Protein AF-A0A662RW04-F1 (afdb_monomer_lite)

Radius of gyration: 29.79 Å; chains: 1; bounding box: 69×33×76 Å

Secondary structure (DSSP, 8-state):
-BSSEEEEEEEPPTTEEEEEEEEEE-SSSTT-EEEEETTT--TT-EEEEEETTEEEEEEPPTT----GGGSEEEEEETT-EEE--PEE-TT-SEEEEEEEEETT-EE-EEEEEEEEEE------BS-EE-----TT-BTTTTB---HHHHHHHHHHHHHHBSEEEES--SGGGGGHHHHHHHHT-EEEEPPP--SSGGG--

Foldseek 3Di:
DDDWKDKDKDFDPPQFFKKKKKFWWAADDDPIAFKAAAPQDDQQFFKWKDKAHDTDTDTQDPPQDPDPVGNMRGDTDHGDMDMGDIDTQPPHRMIMIMMTGPRRIDHHTDDMDMDTDGPPLPPAAQEDEDDQADPPADVVVPRDDDLVSLLVVLVVSLSRHQEYEYADCPDSNVCNCVSCVVSNHHYHYHWDDDPDPVPTD

Structure (mmCIF, N/CA/C/O backbone):
data_AF-A0A662RW04-F1
#
_entry.id   AF-A0A662RW04-F1
#
loop_
_atom_site.group_PDB
_atom_site.id
_atom_site.type_symbol
_atom_site.label_atom_id
_atom_site.label_alt_id
_atom_site.label_comp_id
_atom_site.label_asym_id
_atom_site.label_entity_id
_atom_site.label_seq_id
_atom_site.pdbx_PDB_ins_code
_atom_site.Cartn_x
_atom_site.Cartn_y
_atom_site.Cartn_z
_atom_site.occupancy
_atom_site.B_iso_or_equiv
_atom_site.auth_seq_id
_atom_site.auth_comp_id
_atom_site.auth_asym_id
_atom_site.auth_atom_id
_atom_site.pdbx_PDB_model_num
ATOM 1 N N . MET A 1 1 ? -24.029 -3.883 19.234 1.00 56.06 1 MET A N 1
ATOM 2 C CA . MET A 1 1 ? -22.961 -3.553 20.202 1.00 56.06 1 MET A CA 1
ATOM 3 C C . MET A 1 1 ? -21.989 -4.713 20.384 1.00 56.06 1 MET A C 1
ATOM 5 O O . MET A 1 1 ? -22.391 -5.778 20.843 1.00 56.06 1 MET A O 1
ATOM 9 N N . ILE A 1 2 ? -20.721 -4.533 20.017 1.00 57.75 2 ILE A N 1
ATOM 10 C CA . ILE A 1 2 ? -19.660 -5.507 20.286 1.00 57.75 2 ILE A CA 1
ATOM 11 C C . ILE A 1 2 ? -18.911 -5.077 21.554 1.00 57.75 2 ILE A C 1
ATOM 13 O O . ILE A 1 2 ? -18.472 -3.933 21.681 1.00 57.75 2 ILE A O 1
ATOM 17 N N . TYR A 1 3 ? -18.747 -6.025 22.473 1.00 67.62 3 TYR A N 1
ATOM 18 C CA . TYR A 1 3 ? -17.817 -5.960 23.596 1.00 67.62 3 TYR A CA 1
ATOM 19 C C . TYR A 1 3 ? -16.738 -7.011 23.319 1.00 67.62 3 TYR A C 1
ATOM 21 O O . TYR A 1 3 ? -17.042 -8.199 23.247 1.00 67.62 3 TYR A O 1
ATOM 29 N N . GLY A 1 4 ? -15.496 -6.590 23.072 1.00 81.94 4 GLY A N 1
ATOM 30 C CA . GLY A 1 4 ? -14.400 -7.506 22.735 1.00 81.94 4 GLY A CA 1
ATOM 31 C C . GLY A 1 4 ? -13.834 -7.308 21.332 1.00 81.94 4 GLY A C 1
ATOM 32 O O . GLY A 1 4 ? -13.281 -6.253 21.035 1.00 81.94 4 GLY A O 1
ATOM 33 N N . TRP A 1 5 ? -13.880 -8.338 20.489 1.00 89.88 5 TRP A N 1
ATOM 34 C CA . TRP A 1 5 ? -13.214 -8.318 19.187 1.00 89.88 5 TRP A CA 1
ATOM 35 C C . TRP A 1 5 ? -13.956 -9.138 18.136 1.00 89.88 5 TRP A C 1
ATOM 37 O O . TRP A 1 5 ? -14.660 -10.094 18.449 1.00 89.88 5 TRP A O 1
ATOM 47 N N . MET A 1 6 ? -13.740 -8.779 16.876 1.00 91.50 6 MET A N 1
ATOM 48 C CA . MET A 1 6 ? -14.040 -9.618 15.723 1.00 91.50 6 MET A CA 1
ATOM 49 C C . MET A 1 6 ? -12.761 -9.873 14.935 1.00 91.50 6 MET A C 1
ATOM 51 O O . MET A 1 6 ? -11.877 -9.018 14.881 1.00 91.50 6 MET A O 1
ATOM 55 N N . LYS A 1 7 ? -12.675 -11.042 14.306 1.00 95.25 7 LYS A N 1
ATOM 56 C CA . LYS A 1 7 ? -11.572 -11.427 13.428 1.00 95.25 7 LYS A CA 1
ATOM 57 C C . LYS A 1 7 ? -12.132 -12.133 12.214 1.00 95.25 7 LYS A C 1
ATOM 59 O O . LYS A 1 7 ? -13.008 -12.984 12.349 1.00 95.25 7 LYS A O 1
ATOM 64 N N . THR A 1 8 ? -11.618 -11.797 11.044 1.00 96.31 8 THR A N 1
ATOM 65 C CA . THR A 1 8 ? -12.009 -12.437 9.794 1.00 96.31 8 THR A CA 1
ATOM 66 C C . THR A 1 8 ? -10.845 -12.463 8.813 1.00 96.31 8 THR A C 1
ATOM 68 O O . THR A 1 8 ? -9.947 -11.625 8.883 1.00 96.31 8 THR A O 1
ATOM 71 N N . ASN A 1 9 ? -10.869 -13.424 7.893 1.00 97.75 9 ASN A N 1
ATOM 72 C CA . ASN A 1 9 ? -9.944 -13.461 6.768 1.00 97.75 9 ASN A CA 1
ATOM 73 C C . ASN A 1 9 ? -10.552 -12.689 5.598 1.00 97.75 9 ASN A C 1
ATOM 75 O O . ASN A 1 9 ? -11.696 -12.921 5.210 1.00 97.75 9 ASN A O 1
ATOM 79 N N . VAL A 1 10 ? -9.768 -11.783 5.031 1.00 97.50 10 VAL A N 1
ATOM 80 C CA . VAL A 1 10 ? -10.147 -10.932 3.908 1.00 97.50 10 VAL A CA 1
ATOM 81 C C . VAL A 1 10 ? -9.296 -11.321 2.711 1.00 97.50 10 VAL A C 1
ATOM 83 O O . VAL A 1 10 ? -8.070 -11.259 2.775 1.00 97.50 10 VAL A O 1
ATOM 86 N N . LYS A 1 11 ? -9.950 -11.689 1.608 1.00 97.56 11 LYS A N 1
ATOM 87 C CA . LYS A 1 11 ? -9.276 -11.931 0.333 1.00 97.56 11 LYS A CA 1
ATOM 88 C C . LYS A 1 11 ? -8.887 -10.606 -0.314 1.00 97.56 11 LYS A C 1
ATOM 90 O O . LYS A 1 11 ? -9.713 -9.698 -0.399 1.00 97.56 11 LYS A O 1
ATOM 95 N N . ILE A 1 12 ? -7.651 -10.514 -0.788 1.00 96.62 12 ILE A N 1
ATOM 96 C CA . ILE A 1 12 ? -7.134 -9.328 -1.467 1.00 96.62 12 ILE A CA 1
ATOM 97 C C . ILE A 1 12 ? -7.465 -9.425 -2.966 1.00 96.62 12 ILE A C 1
ATOM 99 O O . ILE A 1 12 ? -7.184 -10.451 -3.594 1.00 96.62 12 ILE A O 1
ATOM 103 N N . PRO A 1 13 ? -8.093 -8.398 -3.568 1.00 94.31 13 PRO A N 1
ATOM 104 C CA . PRO A 1 13 ? -8.286 -8.341 -5.012 1.00 94.31 13 PRO A CA 1
ATOM 105 C C . PRO A 1 13 ? -6.949 -8.320 -5.760 1.00 94.31 13 PRO A C 1
ATOM 107 O O . PRO A 1 13 ? -5.981 -7.710 -5.307 1.00 94.31 13 PRO A O 1
ATOM 110 N N . GLN A 1 14 ? -6.905 -8.943 -6.938 1.00 88.25 14 GLN A N 1
ATOM 111 C CA . GLN A 1 14 ? -5.696 -8.983 -7.760 1.00 88.25 14 GLN A CA 1
ATOM 112 C C . GLN A 1 14 ? -5.180 -7.565 -8.061 1.00 88.25 14 GLN A C 1
ATOM 114 O O . GLN A 1 14 ? -5.932 -6.707 -8.517 1.00 88.25 14 GLN A O 1
ATOM 119 N N . GLY A 1 15 ? -3.886 -7.336 -7.818 1.00 87.19 15 GLY A N 1
ATOM 120 C CA . GLY A 1 15 ? -3.216 -6.056 -8.074 1.00 87.19 15 GLY A CA 1
ATOM 121 C C . GLY A 1 15 ? -3.401 -4.992 -6.986 1.00 87.19 15 GLY A C 1
ATOM 122 O O . GLY A 1 15 ? -2.827 -3.910 -7.107 1.00 87.19 15 GLY A O 1
ATOM 123 N N . ALA A 1 16 ? -4.172 -5.268 -5.928 1.00 93.44 16 ALA A N 1
ATOM 124 C CA . ALA A 1 16 ? -4.273 -4.360 -4.793 1.00 93.44 16 ALA A CA 1
ATOM 125 C C . ALA A 1 16 ? -2.969 -4.357 -3.980 1.00 93.44 16 ALA A C 1
ATOM 127 O O . ALA A 1 16 ? -2.449 -5.409 -3.612 1.00 93.44 16 ALA A O 1
ATOM 128 N N . ASP A 1 17 ? -2.454 -3.167 -3.681 1.00 94.44 17 ASP A N 1
ATOM 129 C CA . ASP A 1 17 ? -1.246 -2.969 -2.875 1.00 94.44 17 ASP A CA 1
ATOM 130 C C . ASP A 1 17 ? -1.545 -2.268 -1.546 1.00 94.44 17 ASP A C 1
ATOM 132 O O . ASP A 1 17 ? -0.756 -2.362 -0.602 1.00 94.44 17 ASP A O 1
ATOM 136 N N . LYS A 1 18 ? -2.696 -1.592 -1.438 1.00 96.12 18 LYS A N 1
ATOM 137 C CA . LYS A 1 18 ? -3.113 -0.901 -0.216 1.00 96.12 18 LYS A CA 1
ATOM 138 C C . LYS A 1 18 ? -4.565 -1.182 0.148 1.00 96.12 18 LYS A C 1
ATOM 140 O O . LYS A 1 18 ? -5.427 -1.346 -0.711 1.00 96.12 18 LYS A O 1
ATOM 145 N N . LEU A 1 19 ? -4.840 -1.166 1.448 1.00 97.69 19 LEU A N 1
ATOM 146 C CA . LEU A 1 19 ? -6.168 -1.347 2.032 1.00 97.69 19 LEU A CA 1
ATOM 147 C C . LEU A 1 19 ? -6.493 -0.189 2.981 1.00 97.69 19 LEU A C 1
ATOM 149 O O . LEU A 1 19 ? -5.683 0.163 3.837 1.00 97.69 19 LEU A O 1
ATOM 153 N N . LYS A 1 20 ? -7.697 0.371 2.869 1.00 98.19 20 LYS A N 1
ATOM 154 C CA . LYS A 1 20 ? -8.311 1.242 3.879 1.00 98.19 20 LYS A CA 1
ATOM 155 C C . LYS A 1 20 ? -9.517 0.539 4.486 1.00 98.19 20 LYS A C 1
ATOM 157 O O . LYS A 1 20 ? -10.338 -0.007 3.752 1.00 98.19 20 LYS A O 1
ATOM 162 N N . VAL A 1 21 ? -9.633 0.598 5.807 1.00 98.38 21 VAL A N 1
ATOM 163 C CA . VAL A 1 21 ? -10.789 0.080 6.541 1.00 98.38 21 VAL A CA 1
ATOM 164 C C . VAL A 1 21 ? -11.598 1.265 7.054 1.00 98.38 21 VAL A C 1
ATOM 166 O O . VAL A 1 21 ? -11.052 2.142 7.727 1.00 98.38 21 VAL A O 1
ATOM 169 N N . THR A 1 22 ? -12.890 1.293 6.746 1.00 97.94 22 THR A N 1
ATOM 170 C CA . THR A 1 22 ? -13.830 2.304 7.240 1.00 97.94 22 THR A CA 1
ATOM 171 C C . THR A 1 22 ? -14.906 1.626 8.069 1.00 97.94 22 THR A C 1
ATOM 173 O O . THR A 1 22 ? -15.567 0.703 7.602 1.00 97.94 22 THR A O 1
ATOM 176 N N . VAL A 1 23 ? -15.075 2.078 9.307 1.00 95.00 23 VAL A N 1
ATOM 177 C CA . VAL A 1 23 ? -16.100 1.586 10.232 1.00 95.00 23 VAL A CA 1
ATOM 178 C C . VAL A 1 23 ? -17.249 2.584 10.257 1.00 95.00 23 VAL A C 1
ATOM 180 O O . VAL A 1 23 ? -17.015 3.786 10.409 1.00 95.00 23 VAL A O 1
ATOM 183 N N . HIS A 1 24 ? -18.474 2.081 10.122 1.00 93.31 24 HIS A N 1
ATOM 184 C CA . HIS A 1 24 ? -19.690 2.885 10.082 1.00 93.31 24 HIS A CA 1
ATOM 185 C C . HIS A 1 24 ? -20.528 2.631 11.334 1.00 93.31 24 HIS A C 1
ATOM 187 O O . HIS A 1 24 ? -21.046 1.528 11.528 1.00 93.31 24 HIS A O 1
ATOM 193 N N . VAL A 1 25 ? -20.643 3.646 12.191 1.00 90.38 25 VAL A N 1
ATOM 194 C CA . VAL A 1 25 ? -21.459 3.595 13.409 1.00 90.38 25 VAL A CA 1
ATOM 195 C C . VAL A 1 25 ? -22.931 3.544 13.003 1.00 90.38 25 VAL A C 1
ATOM 197 O O . VAL A 1 25 ? -23.356 4.225 12.067 1.00 90.38 25 VAL A O 1
ATOM 200 N N . CYS A 1 26 ? -23.710 2.698 13.671 1.00 84.50 26 CYS A N 1
ATOM 201 C CA . CYS A 1 26 ? -25.149 2.611 13.448 1.00 84.50 26 CYS A CA 1
ATOM 202 C C . CYS A 1 26 ? -25.840 3.966 13.747 1.00 84.50 26 CYS A C 1
ATOM 204 O O . CYS A 1 26 ? -25.324 4.797 14.493 1.00 84.50 26 CYS A O 1
ATOM 206 N N . SER A 1 27 ? -26.998 4.222 13.130 1.00 79.94 27 SER A N 1
ATOM 207 C CA . SER A 1 27 ? -27.747 5.478 13.310 1.00 79.94 27 SER A CA 1
ATOM 208 C C . SER A 1 27 ? -29.029 5.340 14.142 1.00 79.94 27 SER A C 1
ATOM 210 O O . SER A 1 27 ? -29.690 6.348 14.363 1.00 79.94 27 SER A O 1
ATOM 212 N N . ASN A 1 28 ? -29.430 4.125 14.539 1.00 71.38 28 ASN A N 1
ATOM 213 C CA . ASN A 1 28 ? -30.811 3.825 14.967 1.00 71.38 28 ASN A CA 1
ATOM 214 C C . ASN A 1 28 ? -30.938 2.915 16.203 1.00 71.38 28 ASN A C 1
ATOM 216 O O . ASN A 1 28 ? -32.053 2.542 16.567 1.00 71.38 28 ASN A O 1
ATOM 220 N N . GLY A 1 29 ? -29.850 2.498 16.829 1.00 58.53 29 GLY A N 1
ATOM 221 C CA . GLY A 1 29 ? -29.888 1.687 18.041 1.00 58.53 29 GLY A CA 1
ATOM 222 C C . GLY A 1 29 ? -29.553 2.476 19.299 1.00 58.53 29 GLY A C 1
ATOM 223 O O . GLY A 1 29 ? -29.347 3.689 19.302 1.00 58.53 29 GLY A O 1
ATOM 224 N N . TRP A 1 30 ? -29.561 1.753 20.411 1.00 52.59 30 TRP A N 1
ATOM 225 C CA . TRP A 1 30 ? -29.479 2.311 21.753 1.00 52.59 30 TRP A CA 1
ATOM 226 C C . TRP A 1 30 ? -28.021 2.310 22.237 1.00 52.59 30 TRP A C 1
ATOM 228 O O . TRP A 1 30 ? -27.442 1.243 22.427 1.00 52.59 30 TRP A O 1
ATOM 238 N N . GLY A 1 31 ? -27.436 3.493 22.466 1.00 56.78 31 GLY A N 1
ATOM 239 C CA . GLY A 1 31 ? -26.060 3.644 22.977 1.00 56.78 31 GLY A CA 1
ATOM 240 C C . GLY A 1 31 ? -24.967 3.530 21.908 1.00 56.78 31 GLY A C 1
ATOM 241 O O . GLY A 1 31 ? -23.903 2.963 22.165 1.00 56.78 31 GLY A O 1
ATOM 242 N N . GLU A 1 32 ? -25.243 4.010 20.696 1.00 69.06 32 GLU A N 1
ATOM 243 C CA . GLU A 1 32 ? -24.479 3.652 19.504 1.00 69.06 32 GLU A CA 1
ATOM 244 C C . GLU A 1 32 ? -23.318 4.582 19.202 1.00 69.06 32 GLU A C 1
ATOM 246 O O . GLU A 1 32 ? -23.459 5.658 18.638 1.00 69.06 32 GLU A O 1
ATOM 251 N N . GLY A 1 33 ? -22.127 4.104 19.521 1.00 80.25 33 GLY A N 1
ATOM 252 C CA . GLY A 1 33 ? -20.917 4.832 19.225 1.00 80.25 33 GLY A CA 1
ATOM 253 C C . GLY A 1 33 ? -19.684 4.069 19.642 1.00 80.25 33 GLY A C 1
ATOM 254 O O . GLY A 1 33 ? -19.766 3.001 20.253 1.00 80.25 33 GLY A O 1
ATOM 255 N N . LEU A 1 34 ? -18.528 4.642 19.328 1.00 89.50 34 LEU A N 1
ATOM 256 C CA . LEU A 1 34 ? -17.295 4.270 20.006 1.00 89.50 34 LEU A CA 1
ATOM 257 C C . LEU A 1 34 ? -17.286 4.979 21.362 1.00 89.50 34 LEU A C 1
ATOM 259 O O . LEU A 1 34 ? -17.074 6.197 21.420 1.00 89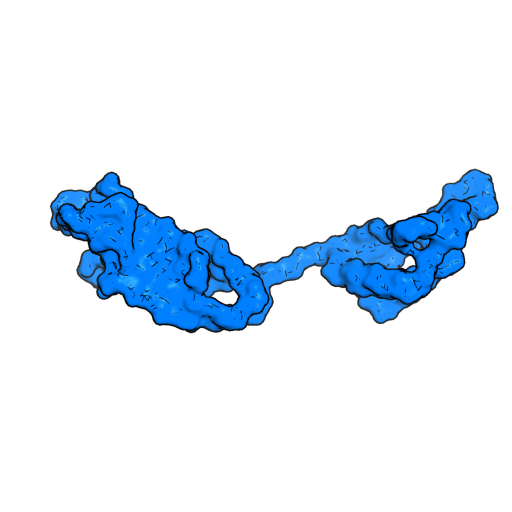.50 34 LEU A O 1
ATOM 263 N N . ALA A 1 35 ? -17.523 4.217 22.426 1.00 88.81 35 ALA A N 1
ATOM 264 C CA . ALA A 1 35 ? -17.744 4.761 23.758 1.00 88.81 35 ALA A CA 1
ATOM 265 C C . ALA A 1 35 ? -17.118 3.911 24.868 1.00 88.81 35 ALA A C 1
ATOM 267 O O . ALA A 1 35 ? -16.730 2.767 24.645 1.00 88.81 35 ALA A O 1
ATOM 268 N N . VAL A 1 36 ? -17.046 4.462 26.076 1.00 89.06 36 VAL A N 1
ATOM 269 C CA . VAL A 1 36 ? -16.704 3.737 27.311 1.00 89.06 36 VAL A CA 1
ATOM 270 C C . VAL A 1 36 ? -17.447 4.361 28.489 1.00 89.06 36 VAL A C 1
ATOM 272 O O . VAL A 1 36 ? -17.574 5.584 28.553 1.00 89.06 36 VAL A O 1
ATOM 275 N N . ASP A 1 37 ? -17.962 3.534 29.400 1.00 86.31 37 ASP A N 1
ATOM 276 C CA . ASP A 1 37 ? -18.697 4.017 30.573 1.00 86.31 37 ASP A CA 1
ATOM 277 C C . ASP A 1 37 ? -17.783 4.820 31.519 1.00 86.31 37 ASP A C 1
ATOM 279 O O . ASP A 1 37 ? -16.589 4.543 31.679 1.00 86.31 37 ASP A O 1
ATOM 283 N N . TYR A 1 38 ? -18.360 5.827 32.170 1.00 80.44 38 TYR A N 1
ATOM 284 C CA . TYR A 1 38 ? -17.701 6.671 33.160 1.00 80.44 38 TYR A CA 1
ATOM 285 C C . TYR A 1 38 ? -17.211 5.815 34.335 1.00 80.44 38 TYR A C 1
ATOM 287 O O . TYR A 1 38 ? -17.963 5.023 34.900 1.00 80.44 38 TYR A O 1
ATOM 295 N N . GLY A 1 39 ? -15.932 5.956 34.688 1.00 84.44 39 GLY A N 1
ATOM 296 C CA . GLY A 1 39 ? -15.260 5.122 35.693 1.00 84.44 39 GLY A CA 1
ATOM 297 C C . GLY A 1 39 ? -14.655 3.813 35.165 1.00 84.44 39 GLY A C 1
ATOM 298 O O . GLY A 1 39 ? -13.862 3.206 35.879 1.00 84.44 39 GLY A O 1
ATOM 299 N N . LEU A 1 40 ? -14.963 3.397 33.928 1.00 87.44 40 LEU A N 1
ATOM 300 C CA . LEU A 1 40 ? -14.267 2.293 33.241 1.00 87.44 40 LEU A CA 1
ATOM 301 C C . LEU A 1 40 ? -13.189 2.779 32.263 1.00 87.44 40 LEU A C 1
ATOM 303 O O . LEU A 1 40 ? -12.435 1.965 31.731 1.00 87.44 40 LEU A O 1
ATOM 307 N N . TRP A 1 41 ? -13.127 4.088 32.011 1.00 90.75 41 TRP A N 1
ATOM 308 C CA . TRP A 1 41 ? -12.150 4.684 31.106 1.00 90.75 41 TRP A CA 1
ATOM 309 C C . TRP A 1 41 ? -10.716 4.540 31.635 1.00 90.75 41 TRP A C 1
ATOM 311 O O . TRP A 1 41 ? -10.442 4.753 32.818 1.00 90.75 41 TRP A O 1
ATOM 321 N N . THR A 1 42 ? -9.795 4.234 30.724 1.00 91.44 42 THR A N 1
ATOM 322 C CA . THR A 1 42 ? -8.346 4.292 30.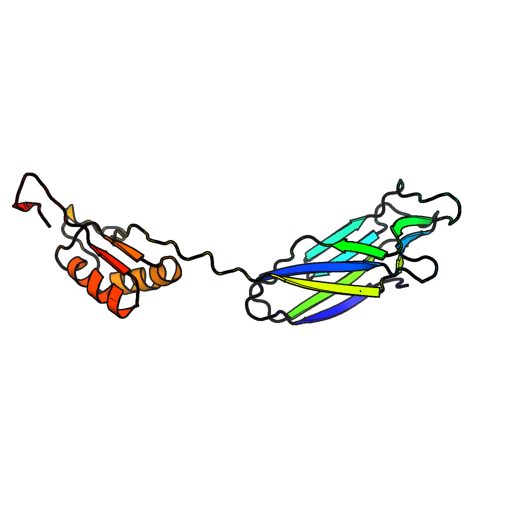917 1.00 91.44 42 THR A CA 1
ATOM 323 C C . THR A 1 42 ? -7.699 5.030 29.746 1.00 91.44 42 THR A C 1
ATOM 325 O O . THR A 1 42 ? -8.288 5.214 28.677 1.00 91.44 42 THR A O 1
ATOM 328 N N . ASP A 1 43 ? -6.415 5.354 29.886 1.00 90.75 43 ASP A N 1
ATOM 329 C CA . ASP A 1 43 ? -5.624 5.921 28.797 1.00 90.75 43 ASP A CA 1
ATOM 330 C C . ASP A 1 43 ? -5.494 5.022 27.554 1.00 90.75 43 ASP A C 1
ATOM 332 O O . ASP A 1 43 ? -5.086 5.511 26.495 1.00 90.75 43 ASP A O 1
ATOM 336 N N . ASN A 1 44 ? -5.861 3.741 27.641 1.00 92.69 44 ASN A N 1
ATOM 337 C CA . ASN A 1 44 ? -5.908 2.833 26.496 1.00 92.69 44 ASN A CA 1
ATOM 338 C C . ASN A 1 44 ? -7.340 2.416 26.136 1.00 92.69 44 ASN A C 1
ATOM 340 O O . ASN A 1 44 ? -7.521 1.433 25.416 1.00 92.69 44 ASN A O 1
ATOM 344 N N . SER A 1 45 ? -8.363 3.149 26.578 1.00 92.81 45 SER A N 1
ATOM 345 C CA . SER A 1 45 ? -9.723 2.941 26.083 1.00 92.81 45 SER A CA 1
ATOM 346 C C . SER A 1 45 ? -9.828 3.379 24.623 1.00 92.81 45 SER A C 1
ATOM 348 O O . SER A 1 45 ? -9.481 4.508 24.257 1.00 92.81 45 SER A O 1
ATOM 350 N N . GLY A 1 46 ? -10.317 2.493 23.760 1.00 94.12 46 GLY A N 1
ATOM 351 C CA . GLY A 1 46 ? -10.476 2.792 22.343 1.00 94.12 46 GLY A CA 1
ATOM 352 C C . GLY A 1 46 ? -10.691 1.564 21.477 1.00 94.12 46 GLY A C 1
ATOM 353 O O . GLY A 1 46 ? -11.212 0.539 21.917 1.00 94.12 46 GLY A O 1
ATOM 354 N N . ILE A 1 47 ? -10.309 1.691 20.210 1.00 94.81 47 ILE A N 1
ATOM 355 C CA . ILE A 1 47 ? -10.419 0.619 19.225 1.00 94.81 47 ILE A CA 1
ATOM 356 C C . ILE A 1 47 ? -9.128 0.468 18.429 1.00 94.81 47 ILE A C 1
ATOM 358 O O . ILE A 1 47 ? -8.525 1.444 17.979 1.00 94.81 47 ILE A O 1
ATOM 362 N N . GLN A 1 48 ? -8.725 -0.783 18.247 1.00 97.00 48 GLN A N 1
ATOM 363 C CA . GLN A 1 48 ? -7.655 -1.224 17.370 1.00 97.00 48 GLN A CA 1
ATOM 364 C C . GLN A 1 48 ? -8.258 -1.858 16.119 1.00 97.00 48 GLN A C 1
ATOM 366 O O . GLN A 1 48 ? -9.074 -2.776 16.212 1.00 97.00 48 GLN A O 1
ATOM 371 N N . ILE A 1 49 ? -7.826 -1.392 14.951 1.00 97.75 49 ILE A N 1
ATOM 372 C CA . ILE A 1 49 ? -8.044 -2.069 13.672 1.00 97.75 49 ILE A CA 1
ATOM 373 C C . ILE A 1 49 ? -6.698 -2.633 13.245 1.00 97.75 49 ILE A C 1
ATOM 375 O O . ILE A 1 49 ? -5.736 -1.887 13.071 1.00 97.75 49 ILE A O 1
ATOM 379 N N . ILE A 1 50 ? -6.632 -3.950 13.117 1.00 98.19 50 ILE A N 1
ATOM 380 C CA . ILE A 1 50 ? -5.398 -4.695 12.911 1.00 98.19 50 ILE A CA 1
ATOM 381 C C . ILE A 1 50 ? -5.508 -5.451 11.592 1.00 98.19 50 ILE A C 1
ATOM 383 O O . ILE A 1 50 ? -6.463 -6.205 11.395 1.00 98.19 50 ILE A O 1
ATOM 387 N N . VAL A 1 51 ? -4.537 -5.253 10.706 1.00 98.12 51 VAL A N 1
ATOM 388 C CA . VAL A 1 51 ? -4.394 -6.009 9.457 1.00 98.12 51 VAL A CA 1
ATOM 389 C C . VAL A 1 51 ? -3.098 -6.808 9.546 1.00 98.12 51 VAL A C 1
ATOM 391 O O . VAL A 1 51 ? -2.010 -6.235 9.482 1.00 98.12 51 VAL A O 1
ATOM 394 N N . ASP A 1 52 ? -3.230 -8.122 9.729 1.00 97.12 52 ASP A N 1
ATOM 395 C CA . ASP A 1 52 ? -2.171 -9.038 10.169 1.00 97.12 52 ASP A CA 1
ATOM 396 C C . ASP A 1 52 ? -1.497 -8.539 11.459 1.00 97.12 52 ASP A C 1
ATOM 398 O O . ASP A 1 52 ? -2.077 -8.666 12.537 1.00 97.12 52 ASP A O 1
ATOM 402 N N . ASP A 1 53 ? -0.324 -7.916 11.338 1.00 95.69 53 ASP A N 1
ATOM 403 C CA . ASP A 1 53 ? 0.462 -7.381 12.455 1.00 95.69 53 ASP A CA 1
ATOM 404 C C . ASP A 1 53 ? 0.414 -5.845 12.534 1.00 95.69 53 ASP A C 1
ATOM 406 O O . ASP A 1 53 ? 0.861 -5.242 13.511 1.00 95.69 53 ASP A O 1
ATOM 410 N N . ALA A 1 54 ? -0.121 -5.178 11.505 1.00 97.56 54 ALA A N 1
ATOM 411 C CA . ALA A 1 54 ? -0.175 -3.724 11.445 1.00 97.56 54 ALA A CA 1
ATOM 412 C C . ALA A 1 54 ? -1.374 -3.202 12.243 1.00 97.56 54 ALA A C 1
ATOM 414 O O . ALA A 1 54 ? -2.524 -3.456 11.885 1.00 97.56 54 ALA A O 1
ATOM 415 N N . VAL A 1 55 ? -1.106 -2.434 13.301 1.00 97.88 55 VAL A N 1
ATOM 416 C CA . VAL A 1 55 ? -2.129 -1.897 14.209 1.00 97.88 55 VAL A CA 1
ATOM 417 C C . VAL A 1 55 ? -2.397 -0.425 13.905 1.00 97.88 55 VAL A C 1
ATOM 419 O O . VAL A 1 55 ? -1.490 0.404 13.926 1.00 97.88 55 VAL A O 1
ATOM 422 N N . TRP A 1 56 ? -3.664 -0.082 13.692 1.00 98.25 56 TRP A N 1
ATOM 423 C CA . TRP A 1 56 ? -4.160 1.290 13.720 1.00 98.25 56 TRP A CA 1
ATOM 424 C C . TRP A 1 56 ? -5.019 1.503 14.963 1.00 98.25 56 TRP A C 1
ATOM 426 O O . TRP A 1 56 ? -5.842 0.651 15.300 1.00 98.25 56 TRP A O 1
ATOM 436 N N . TYR A 1 57 ? -4.839 2.637 15.642 1.00 96.75 57 TYR A N 1
ATOM 437 C CA . TYR A 1 57 ? -5.481 2.902 16.925 1.00 96.75 57 TYR A CA 1
ATOM 438 C C . TYR A 1 57 ? -6.307 4.186 16.921 1.00 96.75 57 TYR A C 1
ATOM 440 O O . TYR A 1 57 ? -5.833 5.242 16.501 1.00 96.75 57 TYR A O 1
ATOM 448 N N . ASN A 1 58 ? -7.524 4.099 17.456 1.00 94.88 58 ASN A N 1
ATOM 449 C CA . ASN A 1 58 ? -8.425 5.226 17.648 1.00 94.88 58 ASN A CA 1
ATOM 450 C C . ASN A 1 58 ? -8.787 5.346 19.136 1.00 94.88 58 ASN A C 1
ATOM 452 O O . ASN A 1 58 ? -9.771 4.774 19.605 1.00 94.88 58 ASN A O 1
ATOM 456 N N . LYS A 1 59 ? -7.940 6.069 19.881 1.00 94.12 59 LYS A N 1
ATOM 457 C CA . LYS A 1 59 ? -8.079 6.310 21.329 1.00 94.12 59 LYS A CA 1
ATOM 458 C C . LYS A 1 59 ? -9.300 7.174 21.645 1.00 94.12 59 LYS A C 1
ATOM 460 O O . LYS A 1 59 ? -9.479 8.208 20.999 1.00 94.12 59 LYS A O 1
ATOM 465 N N . ILE A 1 60 ? -10.074 6.816 22.666 1.00 91.50 60 ILE A N 1
ATOM 466 C CA . ILE A 1 60 ? -11.091 7.687 23.269 1.00 91.50 60 ILE A CA 1
ATOM 467 C C . ILE A 1 60 ? -10.391 8.592 24.288 1.00 91.50 60 ILE A C 1
ATOM 469 O O . ILE A 1 60 ? -9.801 8.109 25.251 1.00 91.50 60 ILE A O 1
ATOM 473 N N . ASN A 1 61 ? -10.435 9.906 24.073 1.00 88.19 61 ASN A N 1
ATOM 474 C CA . ASN A 1 61 ? -9.835 10.867 25.000 1.00 88.19 61 ASN A CA 1
ATOM 475 C C . ASN A 1 61 ? -10.828 11.212 26.110 1.00 88.19 61 ASN A C 1
ATOM 477 O O . ASN A 1 61 ? -12.003 11.415 25.817 1.00 88.19 61 ASN A O 1
ATOM 481 N N . GLU A 1 62 ? -10.361 11.371 27.346 1.00 81.00 62 GLU A N 1
ATOM 482 C CA . GLU A 1 62 ? -11.206 11.723 28.499 1.00 81.00 62 GLU A CA 1
ATOM 483 C C . GLU A 1 62 ? -12.089 12.963 28.246 1.00 81.00 62 GLU A C 1
ATOM 485 O O . GLU A 1 62 ? -13.234 13.024 28.677 1.00 81.00 62 GLU A O 1
ATOM 490 N N . SER A 1 63 ? -11.613 13.931 27.459 1.00 75.12 63 SER A N 1
ATOM 491 C CA . SER A 1 63 ? -12.365 15.149 27.128 1.00 75.12 63 SER A CA 1
ATOM 492 C C . SER A 1 63 ? -13.569 14.945 26.196 1.00 75.12 63 SER A C 1
ATOM 494 O O . SER A 1 63 ? -14.317 15.893 25.964 1.00 75.12 63 SER A O 1
ATOM 496 N N . THR A 1 64 ? -13.790 13.745 25.646 1.00 72.31 64 THR A N 1
ATOM 497 C CA . THR A 1 64 ? -14.873 13.470 24.677 1.00 72.31 64 THR A CA 1
ATOM 498 C C . THR A 1 64 ? -16.250 13.248 25.333 1.00 72.31 64 THR A C 1
ATOM 500 O O . THR A 1 64 ? -16.984 12.315 25.020 1.00 72.31 64 THR A O 1
ATOM 503 N N . ILE A 1 65 ? -16.630 14.133 26.258 1.00 62.25 65 ILE A N 1
ATOM 504 C CA . ILE A 1 65 ? -17.905 14.082 26.988 1.00 62.25 65 ILE A CA 1
ATOM 505 C C . ILE A 1 65 ? -19.020 14.711 26.138 1.00 62.25 65 ILE A C 1
ATOM 507 O O . ILE A 1 65 ? -19.087 15.931 25.990 1.00 62.25 65 ILE A O 1
ATOM 511 N N . LYS A 1 66 ? -19.949 13.894 25.624 1.00 62.66 66 LYS A N 1
ATOM 512 C CA . LYS A 1 66 ? -21.236 14.375 25.093 1.00 62.66 66 LYS A CA 1
ATOM 513 C C . LYS A 1 66 ? -22.289 14.322 26.201 1.00 62.66 66 LYS A C 1
ATOM 515 O O . LYS A 1 66 ? -23.130 13.435 26.235 1.00 62.66 66 LYS A O 1
ATOM 520 N N . SER A 1 67 ? -22.231 15.313 27.089 1.00 52.56 67 SER A N 1
ATOM 521 C CA . SER A 1 67 ? -23.164 15.572 28.197 1.00 52.56 67 SER A CA 1
ATOM 522 C C . SER A 1 67 ? -23.265 14.471 29.264 1.00 52.56 67 SER A C 1
ATOM 524 O O . SER A 1 67 ? -23.332 13.277 28.994 1.00 52.56 67 SER A O 1
ATOM 526 N N . GLU A 1 68 ? -23.327 14.894 30.519 1.00 55.62 68 GLU A N 1
ATOM 527 C CA . GLU A 1 68 ? -23.409 14.066 31.731 1.00 55.62 68 GLU A CA 1
ATOM 528 C C . GLU A 1 68 ? -24.610 13.088 31.756 1.00 55.62 68 GLU A C 1
ATOM 530 O O . GLU A 1 68 ? -24.704 12.240 32.635 1.00 55.62 68 GLU A O 1
ATOM 535 N N . HIS A 1 69 ? -25.509 13.150 30.768 1.00 53.19 69 HIS A N 1
ATOM 536 C CA . HIS A 1 69 ? -26.750 12.380 30.681 1.00 53.19 69 HIS A CA 1
ATOM 537 C C . HIS A 1 69 ? -26.583 10.871 30.446 1.00 53.19 69 HIS A C 1
ATOM 539 O O . HIS A 1 69 ? -27.529 10.124 30.687 1.00 53.19 69 HIS A O 1
ATOM 545 N N . HIS A 1 70 ? -25.410 10.403 30.005 1.00 62.47 70 HIS A N 1
ATOM 546 C CA . HIS A 1 70 ? -25.200 8.986 29.667 1.00 62.47 70 HIS A CA 1
ATOM 547 C C . HIS A 1 70 ? -24.093 8.288 30.460 1.00 62.47 70 HIS A C 1
ATOM 549 O O . HIS A 1 70 ? -23.766 7.147 30.137 1.00 62.47 70 HIS A O 1
ATOM 555 N N . HIS A 1 71 ? -23.513 8.951 31.472 1.00 77.12 71 HIS A N 1
ATOM 556 C CA . HIS A 1 71 ? -22.404 8.419 32.280 1.00 77.12 71 HIS A CA 1
ATOM 557 C C . HIS A 1 71 ? -21.364 7.668 31.412 1.00 77.12 71 HIS A C 1
ATOM 559 O O . HIS A 1 71 ? -20.972 6.556 31.744 1.00 77.12 71 HIS A O 1
ATOM 565 N N . SER A 1 72 ? -20.989 8.212 30.246 1.00 79.94 72 SER A N 1
ATOM 566 C CA . SER A 1 72 ? -20.107 7.573 29.252 1.00 79.94 72 SER A CA 1
ATOM 567 C C . SER A 1 72 ? -19.346 8.622 28.436 1.00 79.94 72 SER A C 1
ATOM 569 O O . SER A 1 72 ? -19.877 9.698 28.158 1.00 79.94 72 SER A O 1
ATOM 571 N N . TYR A 1 73 ? -18.133 8.286 27.999 1.00 82.62 73 TYR A N 1
ATOM 572 C CA . TYR A 1 73 ? -17.323 9.070 27.061 1.00 82.62 73 TYR A CA 1
ATOM 573 C C . TYR A 1 73 ? -17.588 8.607 25.625 1.00 82.62 73 TYR A C 1
ATOM 575 O O . TYR A 1 73 ? -17.537 7.405 25.367 1.00 82.62 73 TYR A O 1
ATOM 583 N N . TYR A 1 74 ? -17.831 9.536 24.693 1.00 85.12 74 TYR A N 1
ATOM 584 C CA . TYR A 1 74 ? -18.189 9.241 23.298 1.00 85.12 74 TYR A CA 1
ATOM 585 C C . TYR A 1 74 ? -17.253 9.938 22.317 1.00 85.12 74 TYR A C 1
ATOM 587 O O . TYR A 1 74 ? -17.260 11.163 22.209 1.00 85.12 74 TYR A O 1
ATOM 595 N N . LYS A 1 75 ? -16.520 9.160 21.516 1.00 88.31 75 LYS A N 1
ATOM 596 C CA . LYS A 1 75 ? -15.678 9.718 20.447 1.00 88.31 75 LYS A CA 1
ATOM 597 C C . LYS A 1 75 ? -16.394 9.828 19.101 1.00 88.31 75 LYS A C 1
ATOM 599 O O . LYS A 1 75 ? -16.204 10.820 18.406 1.00 88.31 75 LYS A O 1
ATOM 604 N N . HIS A 1 76 ? -17.173 8.808 18.750 1.00 88.00 76 HIS A N 1
ATOM 605 C CA . HIS A 1 76 ? -17.963 8.737 17.519 1.00 88.00 76 HIS A CA 1
ATOM 606 C C . HIS A 1 76 ? -19.374 8.294 17.860 1.00 88.00 76 HIS A C 1
ATOM 608 O O . HIS A 1 76 ? -19.520 7.428 18.721 1.00 88.00 76 HIS A O 1
ATOM 614 N N . ASP A 1 77 ? -20.377 8.867 17.201 1.00 82.94 77 ASP A N 1
ATOM 615 C CA . ASP A 1 77 ? -21.786 8.699 17.567 1.00 82.94 77 ASP A CA 1
ATOM 616 C C . ASP A 1 77 ? -22.709 8.726 16.333 1.00 82.94 77 ASP A C 1
ATOM 618 O O . ASP A 1 77 ? -22.311 9.242 15.293 1.00 82.94 77 ASP A O 1
ATOM 622 N N . TYR A 1 78 ? -23.919 8.173 16.443 1.00 81.31 78 TYR A N 1
ATOM 623 C CA . TYR A 1 78 ? -25.034 8.240 15.473 1.00 81.31 78 TYR A CA 1
ATOM 624 C C . TYR A 1 78 ? -24.670 8.470 13.992 1.00 81.31 78 TYR A C 1
ATOM 626 O O . TYR A 1 78 ? -24.675 9.597 13.491 1.00 81.31 78 TYR A O 1
ATOM 634 N N . GLY A 1 79 ? -24.437 7.389 13.243 1.00 82.81 79 GLY A N 1
ATOM 635 C CA . GLY A 1 79 ? -24.216 7.463 11.792 1.00 82.81 79 GLY A CA 1
ATOM 636 C C . GLY A 1 79 ? -22.867 8.058 11.370 1.00 82.81 79 GLY A C 1
ATOM 637 O O . GLY A 1 79 ? -22.573 8.113 10.173 1.00 82.81 79 GLY A O 1
ATOM 638 N N . GLU A 1 80 ? -22.022 8.477 12.318 1.00 90.56 80 GLU A N 1
ATOM 639 C CA . GLU A 1 80 ? -20.636 8.827 12.031 1.00 90.56 80 GLU A CA 1
ATOM 640 C C . GLU A 1 80 ? -19.865 7.631 11.449 1.00 90.56 80 GLU A C 1
ATOM 642 O O . GLU A 1 80 ? -20.224 6.457 11.567 1.00 90.56 80 GLU A O 1
ATOM 647 N N . SER A 1 81 ? -18.757 7.929 10.783 1.00 93.62 81 SER A N 1
ATOM 648 C CA . SER A 1 81 ? -17.846 6.915 10.264 1.00 93.62 81 SER A CA 1
ATOM 649 C C . SER A 1 81 ? -16.413 7.373 10.456 1.00 93.62 81 SER A C 1
ATOM 651 O O . SER A 1 81 ? -16.108 8.560 10.338 1.00 93.62 81 SER A O 1
ATOM 653 N N . PHE A 1 82 ? -15.515 6.430 10.716 1.00 94.75 82 PHE A N 1
ATOM 654 C CA . PHE A 1 82 ? -14.088 6.708 10.838 1.00 94.75 82 PHE A CA 1
ATOM 655 C C . PHE A 1 82 ? -13.280 5.709 10.020 1.00 94.75 82 PHE A C 1
ATOM 657 O O . PHE A 1 82 ? -13.682 4.565 9.817 1.00 94.75 82 PHE A O 1
ATOM 664 N N . SER A 1 83 ? -12.140 6.168 9.507 1.00 97.62 83 SER A N 1
ATOM 665 C CA . SER A 1 83 ? -11.301 5.391 8.596 1.00 97.62 83 SER A CA 1
ATOM 666 C C . SER A 1 83 ? -9.875 5.292 9.100 1.00 97.62 83 SER A C 1
ATOM 668 O O . SER A 1 83 ? -9.345 6.233 9.691 1.00 97.62 83 SER A O 1
ATOM 670 N N . THR A 1 84 ? -9.239 4.169 8.792 1.00 98.31 84 THR A N 1
ATOM 671 C CA . THR A 1 84 ? -7.809 3.980 9.007 1.00 98.31 84 THR A CA 1
ATOM 672 C C . THR A 1 84 ? -6.978 4.772 7.998 1.00 98.31 84 THR A C 1
ATOM 674 O O . THR A 1 84 ? -7.455 5.212 6.944 1.00 98.31 84 THR A O 1
ATOM 677 N N . ASN A 1 85 ? -5.678 4.866 8.279 1.00 97.00 85 ASN A N 1
ATOM 678 C CA . ASN A 1 85 ? -4.684 5.088 7.230 1.00 97.00 85 ASN A CA 1
ATOM 679 C C . ASN A 1 85 ? -4.606 3.864 6.291 1.00 97.00 85 ASN A C 1
ATOM 681 O O . ASN A 1 85 ? -5.296 2.861 6.488 1.00 97.00 85 ASN A O 1
ATOM 685 N N . LEU A 1 86 ? -3.776 3.951 5.250 1.00 97.12 86 LEU A N 1
ATOM 686 C CA . LEU A 1 86 ? -3.565 2.851 4.307 1.00 97.12 86 LEU A CA 1
ATOM 687 C C . LEU A 1 86 ? -2.647 1.783 4.912 1.00 97.12 86 LEU A C 1
ATOM 689 O O . LEU A 1 86 ? -1.524 2.085 5.310 1.00 97.12 86 LEU A O 1
ATOM 693 N N . PHE A 1 87 ? -3.107 0.536 4.923 1.00 97.69 87 PHE A N 1
ATOM 694 C CA . PHE A 1 87 ? -2.289 -0.641 5.200 1.00 97.69 87 PHE A CA 1
ATOM 695 C C . PHE A 1 87 ? -1.645 -1.144 3.910 1.00 97.69 87 PHE A C 1
ATOM 697 O O . PHE A 1 87 ? -2.292 -1.135 2.865 1.00 97.69 87 PHE A O 1
ATOM 704 N N . ASN A 1 88 ? -0.399 -1.614 3.985 1.00 95.50 88 ASN A N 1
ATOM 705 C CA . ASN A 1 88 ? 0.258 -2.295 2.871 1.00 95.50 88 ASN A CA 1
ATOM 706 C C . ASN A 1 88 ? -0.221 -3.753 2.792 1.00 95.50 88 ASN A C 1
ATOM 708 O O . ASN A 1 88 ? -0.076 -4.514 3.751 1.00 95.50 88 ASN A O 1
ATOM 712 N N . VAL A 1 89 ? -0.772 -4.132 1.643 1.00 96.38 89 VAL A N 1
ATOM 713 C CA . VAL A 1 89 ? -1.222 -5.497 1.327 1.00 96.38 89 VAL A CA 1
ATOM 714 C C . VAL A 1 89 ? -0.581 -6.031 0.042 1.00 96.38 89 VAL A C 1
ATOM 716 O O . VAL A 1 89 ? -1.018 -7.047 -0.488 1.00 96.38 89 VAL A O 1
ATOM 719 N N . SER A 1 90 ? 0.467 -5.362 -0.449 1.00 93.19 90 SER A N 1
ATOM 720 C CA . SER A 1 90 ? 1.178 -5.740 -1.669 1.00 93.19 90 SER A CA 1
ATOM 721 C C . SER A 1 90 ? 1.689 -7.179 -1.610 1.00 93.19 90 SER A C 1
ATOM 723 O O . SER A 1 90 ? 2.303 -7.595 -0.626 1.00 93.19 90 SER A O 1
ATOM 725 N N . GLY A 1 91 ? 1.414 -7.935 -2.674 1.00 90.94 91 GLY A N 1
ATOM 726 C CA . GLY A 1 91 ? 1.833 -9.329 -2.819 1.00 90.94 91 GLY A CA 1
ATOM 727 C C . GLY A 1 91 ? 1.097 -10.328 -1.921 1.00 90.94 91 GLY A C 1
ATOM 728 O O . GLY A 1 91 ? 1.514 -11.481 -1.854 1.00 90.94 91 GLY A O 1
ATOM 729 N N . LYS A 1 92 ? 0.030 -9.919 -1.221 1.00 94.06 92 LYS A N 1
ATOM 730 C CA . LYS A 1 92 ? -0.757 -10.812 -0.360 1.00 94.06 92 LYS A CA 1
ATOM 731 C C . LYS A 1 92 ? -2.020 -11.292 -1.068 1.00 94.06 92 LYS A C 1
ATOM 733 O O . LYS A 1 92 ? -2.734 -10.488 -1.653 1.00 94.06 92 LYS A O 1
ATOM 738 N N . ASP A 1 93 ? -2.342 -12.576 -0.919 1.00 95.31 93 ASP A N 1
ATOM 739 C CA . ASP A 1 93 ? -3.613 -13.148 -1.394 1.00 95.31 93 ASP A CA 1
ATOM 740 C C . ASP A 1 93 ? -4.747 -12.982 -0.374 1.00 95.31 93 ASP A C 1
ATOM 742 O O . ASP A 1 93 ? -5.914 -12.817 -0.734 1.00 95.31 93 ASP A O 1
ATOM 746 N N . ASN A 1 94 ? -4.409 -13.038 0.916 1.00 97.56 94 ASN A N 1
ATOM 747 C CA . ASN A 1 94 ? -5.338 -12.871 2.027 1.00 97.56 94 ASN A CA 1
ATOM 748 C C . ASN A 1 94 ? -4.656 -12.121 3.173 1.00 97.56 94 ASN A C 1
ATOM 750 O O . ASN A 1 94 ? -3.440 -12.212 3.343 1.00 97.56 94 ASN A O 1
ATOM 754 N N . VAL A 1 95 ? -5.458 -11.435 3.983 1.00 98.00 95 VAL A N 1
ATOM 755 C CA . VAL A 1 95 ? -5.036 -10.820 5.247 1.00 98.00 95 VAL A CA 1
ATOM 756 C C . VAL A 1 95 ? -6.019 -11.160 6.356 1.00 98.00 95 VAL A C 1
ATOM 758 O O . VAL A 1 95 ? -7.211 -11.369 6.117 1.00 98.00 95 VAL A O 1
ATOM 761 N N . THR A 1 96 ? -5.532 -11.174 7.586 1.00 98.44 96 THR A N 1
ATOM 762 C CA . THR A 1 96 ? -6.361 -11.269 8.783 1.00 98.44 96 THR A CA 1
ATOM 763 C C . THR A 1 96 ? -6.762 -9.868 9.231 1.00 98.44 96 THR A C 1
ATOM 765 O O . THR A 1 96 ? -5.916 -9.092 9.668 1.00 98.44 96 THR A O 1
ATOM 768 N N . LEU A 1 97 ? -8.053 -9.542 9.182 1.00 98.12 97 LEU A N 1
ATOM 769 C CA . LEU A 1 97 ? -8.599 -8.312 9.754 1.00 98.12 97 LEU A CA 1
ATOM 770 C C . LEU A 1 97 ? -9.126 -8.591 11.161 1.00 98.12 97 LEU A C 1
ATOM 772 O O . LEU A 1 97 ? -10.019 -9.419 11.334 1.00 98.12 97 LEU A O 1
ATOM 776 N N . THR A 1 98 ? -8.617 -7.867 12.156 1.00 97.44 98 THR A N 1
ATOM 777 C CA . THR A 1 98 ? -9.140 -7.876 13.527 1.00 97.44 98 THR A CA 1
ATOM 778 C C . THR A 1 98 ? -9.600 -6.477 13.914 1.00 97.44 98 THR A C 1
ATOM 780 O O . THR A 1 98 ? -8.855 -5.514 13.767 1.00 97.44 98 THR A O 1
ATOM 783 N N . ILE A 1 99 ? -10.814 -6.361 14.443 1.00 95.69 99 ILE A N 1
ATOM 784 C CA . ILE A 1 99 ? -11.308 -5.139 15.082 1.00 95.69 99 ILE A CA 1
ATOM 785 C C . ILE A 1 99 ? -11.477 -5.461 16.559 1.00 95.69 99 ILE A C 1
ATOM 787 O O . ILE A 1 99 ? -12.211 -6.384 16.906 1.00 95.69 99 ILE A O 1
ATOM 791 N N . ARG A 1 100 ? -10.767 -4.740 17.421 1.00 94.69 100 ARG A N 1
ATOM 792 C CA . ARG A 1 100 ? -10.680 -5.027 18.852 1.00 94.69 100 ARG A CA 1
ATOM 793 C C . ARG A 1 100 ? -10.912 -3.762 19.657 1.00 94.69 100 ARG A C 1
ATOM 795 O O . ARG A 1 100 ? -10.206 -2.778 19.469 1.00 94.69 100 ARG A O 1
ATOM 802 N N . MET A 1 101 ? -11.832 -3.821 20.603 1.00 93.81 101 MET A N 1
ATOM 803 C CA . MET A 1 101 ? -12.009 -2.776 21.601 1.00 93.81 101 MET A CA 1
ATOM 804 C C . MET A 1 101 ? -11.032 -3.006 22.754 1.00 93.81 101 MET A C 1
ATOM 806 O O . MET A 1 101 ? -10.727 -4.149 23.114 1.00 93.81 101 MET A O 1
ATOM 810 N N . THR A 1 102 ? -10.515 -1.918 23.311 1.00 93.88 102 THR A N 1
ATOM 811 C CA . THR A 1 102 ? -9.512 -1.924 24.379 1.00 93.88 102 THR A CA 1
ATOM 812 C C . THR A 1 102 ? -10.043 -1.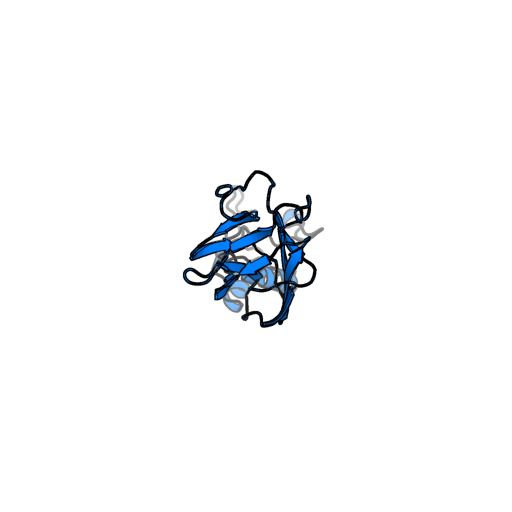211 25.616 1.00 93.88 102 THR A C 1
ATOM 814 O O . THR A 1 102 ? -10.807 -0.256 25.499 1.00 93.88 102 THR A O 1
ATOM 817 N N . ASP A 1 103 ? -9.664 -1.719 26.791 1.00 92.25 103 ASP A N 1
ATOM 818 C CA . ASP A 1 103 ? -9.926 -1.164 28.124 1.00 92.25 103 ASP A CA 1
ATOM 819 C C . ASP A 1 103 ? -11.327 -0.561 28.306 1.00 92.25 103 ASP A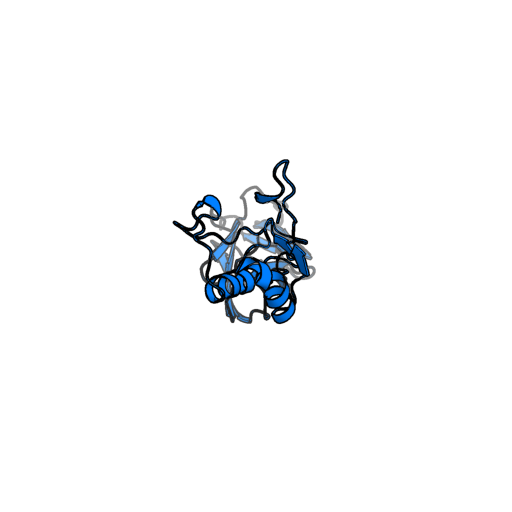 C 1
ATOM 821 O O . ASP A 1 103 ? -11.516 0.653 28.301 1.00 92.25 103 ASP A O 1
ATOM 825 N N . GLY A 1 104 ? -12.334 -1.430 28.424 1.00 86.69 104 GLY A N 1
ATOM 826 C CA . GLY A 1 104 ? -13.718 -1.029 28.706 1.00 86.69 104 GLY A CA 1
ATOM 827 C C . GLY A 1 104 ? -14.459 -0.383 27.533 1.00 86.69 104 GLY A C 1
ATOM 828 O O . GLY A 1 104 ? -15.671 -0.187 27.624 1.00 86.69 104 GLY A O 1
ATOM 829 N N . ALA A 1 105 ? -13.778 -0.088 26.421 1.00 91.00 105 ALA A N 1
ATOM 830 C CA . ALA A 1 105 ? -14.433 0.460 25.248 1.00 91.00 105 ALA A CA 1
ATOM 831 C C . ALA A 1 105 ? -15.431 -0.527 24.630 1.00 91.00 105 ALA A C 1
ATOM 833 O O . ALA A 1 105 ? -15.235 -1.746 24.601 1.00 91.00 105 ALA A O 1
ATOM 834 N N . ARG A 1 106 ? -16.495 0.043 24.079 1.00 89.06 106 ARG A N 1
ATOM 835 C CA . ARG A 1 106 ? -17.540 -0.628 23.318 1.00 89.06 106 ARG A CA 1
ATOM 836 C C . ARG A 1 106 ? -17.745 0.096 21.999 1.00 89.06 106 ARG A C 1
ATOM 838 O O . ARG A 1 106 ? -17.522 1.302 21.897 1.00 89.06 106 ARG A O 1
ATOM 845 N N . LEU A 1 107 ? -18.166 -0.658 20.993 1.00 88.69 107 LEU A N 1
ATOM 846 C CA . LEU A 1 107 ? -18.531 -0.108 19.697 1.00 88.69 107 LEU A CA 1
ATOM 847 C C . LEU A 1 107 ? -19.843 -0.729 19.235 1.00 88.69 107 LEU A C 1
ATOM 849 O O . LEU A 1 107 ? -19.981 -1.954 19.222 1.00 88.69 107 LEU A O 1
ATOM 853 N N . ASP A 1 108 ? -20.775 0.109 18.795 1.00 87.06 108 ASP A N 1
ATOM 854 C CA . ASP A 1 108 ? -21.865 -0.329 17.928 1.00 87.06 108 ASP A CA 1
ATOM 855 C C . ASP A 1 108 ? -21.642 0.161 16.497 1.00 87.06 108 ASP A C 1
ATOM 857 O O . ASP A 1 108 ? -21.466 1.355 16.267 1.00 87.06 108 ASP A O 1
ATOM 861 N N . PHE A 1 109 ? -21.599 -0.757 15.535 1.00 88.75 109 PHE A N 1
ATOM 862 C CA . PHE A 1 109 ? -21.385 -0.434 14.126 1.00 88.75 109 PHE A CA 1
ATOM 863 C C . PHE A 1 109 ? -22.285 -1.299 13.247 1.00 88.75 109 PHE A C 1
ATOM 865 O O . PHE A 1 109 ? -22.540 -2.463 13.561 1.00 88.75 109 PHE A O 1
ATOM 872 N N . CYS A 1 110 ? -22.752 -0.738 12.131 1.00 88.56 110 CYS A N 1
ATOM 873 C CA . CYS A 1 110 ? -23.683 -1.416 11.228 1.00 88.56 110 CYS A CA 1
ATOM 874 C C . CYS A 1 110 ? -22.953 -2.120 10.090 1.00 88.56 110 CYS A C 1
ATOM 876 O O . CYS A 1 110 ? -23.396 -3.165 9.616 1.00 88.56 110 CYS A O 1
ATOM 878 N N . ASN A 1 111 ? -21.845 -1.544 9.626 1.00 91.44 111 ASN A N 1
ATOM 879 C CA . ASN A 1 111 ? -21.048 -2.122 8.561 1.00 91.44 111 ASN A CA 1
ATOM 880 C C . ASN A 1 111 ? -19.584 -1.662 8.619 1.00 91.44 111 ASN A C 1
ATOM 882 O O . ASN A 1 111 ? -19.226 -0.688 9.287 1.00 91.44 111 ASN A O 1
ATOM 886 N N . VAL A 1 112 ? -18.739 -2.407 7.909 1.00 94.62 112 VAL A N 1
ATOM 887 C CA . VAL A 1 112 ? -17.329 -2.089 7.689 1.00 94.62 112 VAL A CA 1
ATOM 888 C C . VAL A 1 112 ? -17.073 -2.145 6.191 1.00 94.62 112 VAL A C 1
ATOM 890 O O . VAL A 1 112 ? -17.292 -3.181 5.562 1.00 94.62 112 VAL A O 1
ATOM 893 N N . THR A 1 113 ? -16.589 -1.042 5.633 1.00 97.81 113 THR A N 1
ATOM 894 C CA . THR A 1 113 ? -16.218 -0.939 4.223 1.00 97.81 113 THR A CA 1
ATOM 895 C C . THR A 1 113 ? -14.717 -1.164 4.070 1.00 97.81 113 THR A C 1
ATOM 897 O O . THR A 1 113 ? -13.907 -0.547 4.766 1.00 97.81 113 THR A O 1
ATOM 900 N N . LEU A 1 114 ? -14.344 -2.048 3.144 1.00 98.19 114 LEU A N 1
ATOM 901 C CA . LEU A 1 114 ? -12.956 -2.316 2.772 1.00 98.19 114 LEU A CA 1
ATOM 902 C C . LEU A 1 114 ? -12.688 -1.715 1.395 1.00 98.19 114 LEU A C 1
ATOM 904 O O . LEU A 1 114 ? -13.246 -2.170 0.397 1.00 98.19 114 LEU A O 1
ATOM 908 N N . THR A 1 115 ? -11.824 -0.705 1.342 1.00 97.88 115 THR A N 1
ATOM 909 C CA . THR A 1 115 ? -11.439 -0.052 0.088 1.00 97.88 115 THR A CA 1
ATOM 910 C C . THR A 1 115 ? -10.028 -0.469 -0.284 1.00 97.88 115 THR A C 1
ATOM 912 O O . THR A 1 115 ? -9.064 -0.119 0.403 1.00 97.88 115 THR A O 1
ATOM 915 N N . PHE A 1 116 ? -9.912 -1.205 -1.383 1.00 96.50 116 PHE A N 1
ATOM 916 C CA . PHE A 1 116 ? -8.636 -1.615 -1.951 1.00 96.50 116 PHE A CA 1
ATOM 917 C C . PHE A 1 116 ? -8.167 -0.589 -2.970 1.00 96.50 116 PHE A C 1
ATOM 919 O O . PHE A 1 116 ? -8.938 -0.143 -3.819 1.00 96.50 116 PHE A O 1
ATOM 926 N N . PHE A 1 117 ? -6.894 -0.237 -2.886 1.00 92.69 117 PHE A N 1
ATOM 927 C CA . PHE A 1 117 ? -6.223 0.568 -3.887 1.00 92.69 117 PHE A CA 1
ATOM 928 C C . PHE A 1 117 ? -5.246 -0.340 -4.606 1.00 92.69 117 PHE A C 1
ATOM 930 O O . PHE A 1 117 ? -4.539 -1.136 -3.986 1.00 92.69 117 PHE A O 1
ATOM 937 N N . THR A 1 118 ? -5.247 -0.227 -5.920 1.00 87.25 118 THR A N 1
ATOM 938 C CA . THR A 1 118 ? -4.200 -0.786 -6.751 1.00 87.25 118 THR A CA 1
ATOM 939 C C . THR A 1 118 ? -3.137 0.276 -6.917 1.00 87.25 118 THR A C 1
ATOM 941 O O . THR A 1 118 ? -3.458 1.450 -7.142 1.00 87.25 118 THR A O 1
ATOM 944 N N . HIS A 1 119 ? -1.878 -0.137 -6.904 1.00 70.75 119 HIS A N 1
ATOM 945 C CA . HIS A 1 119 ? -0.869 0.656 -7.566 1.00 70.75 119 HIS A CA 1
ATOM 946 C C . HIS A 1 119 ? -1.284 0.692 -9.035 1.00 70.75 119 HIS A C 1
ATOM 948 O O . HIS A 1 119 ? -1.197 -0.321 -9.730 1.00 70.75 119 HIS A O 1
ATOM 954 N N . THR A 1 120 ? -1.791 1.827 -9.519 1.00 59.78 120 THR A N 1
ATOM 955 C CA . THR A 1 120 ? -1.704 2.083 -10.954 1.00 59.78 120 THR A CA 1
ATOM 956 C C . THR A 1 120 ? -0.222 1.929 -11.256 1.00 59.78 120 THR A C 1
ATOM 958 O O . THR A 1 120 ? 0.542 2.637 -10.594 1.00 59.78 120 THR A O 1
ATOM 961 N N . PRO A 1 121 ? 0.219 0.999 -12.129 1.00 60.25 121 PRO A N 1
ATOM 962 C CA . PRO A 1 121 ? 1.621 0.971 -12.516 1.00 60.25 121 PRO A CA 1
ATOM 963 C C . PRO A 1 121 ? 1.953 2.403 -12.896 1.00 60.25 121 PRO A C 1
ATOM 965 O O . PRO A 1 121 ? 1.256 2.957 -13.752 1.00 60.25 121 PRO A O 1
ATOM 968 N N . THR A 1 122 ? 2.881 3.025 -12.152 1.00 58.53 122 THR A N 1
ATOM 969 C CA . THR A 1 122 ? 3.373 4.381 -12.420 1.00 58.53 122 THR A CA 1
ATOM 970 C C . THR A 1 122 ? 3.382 4.549 -13.919 1.00 58.53 122 THR A C 1
ATOM 972 O O . THR A 1 122 ? 3.994 3.708 -14.587 1.00 58.53 122 THR A O 1
ATOM 975 N N . GLU A 1 123 ? 2.618 5.516 -14.444 1.00 73.12 123 GLU A N 1
ATOM 976 C CA . GLU A 1 123 ? 2.566 5.724 -15.887 1.00 73.12 123 GLU A CA 1
ATOM 977 C C . GLU A 1 123 ? 3.998 5.656 -16.401 1.00 73.12 123 GLU A C 1
ATOM 979 O O . GLU A 1 123 ? 4.863 6.382 -15.903 1.00 73.12 123 GLU A O 1
ATOM 984 N N . LYS A 1 124 ? 4.263 4.704 -17.307 1.00 84.12 124 LYS A N 1
ATOM 985 C CA . LYS A 1 124 ? 5.603 4.541 -17.865 1.00 84.12 124 LYS A CA 1
ATOM 986 C C . LYS A 1 124 ? 6.083 5.909 -18.318 1.00 84.12 124 LYS A C 1
ATOM 988 O O . LYS A 1 124 ? 5.302 6.640 -18.940 1.00 84.12 124 LYS A O 1
ATOM 993 N N . TYR A 1 125 ? 7.346 6.224 -18.046 1.00 89.94 125 TYR A N 1
ATOM 994 C CA . TYR A 1 125 ? 7.942 7.451 -18.550 1.00 89.94 125 TYR A CA 1
ATOM 995 C C . TYR A 1 125 ? 7.672 7.552 -20.051 1.00 89.94 125 TYR A C 1
ATOM 997 O O . TYR A 1 125 ? 7.747 6.559 -20.780 1.00 89.94 125 TYR A O 1
ATOM 1005 N N . THR A 1 126 ? 7.320 8.746 -20.521 1.00 92.94 126 THR A N 1
ATOM 1006 C CA . THR A 1 126 ? 7.098 8.962 -21.954 1.00 92.94 126 THR A CA 1
ATOM 1007 C C . THR A 1 126 ? 8.355 8.616 -22.747 1.00 92.94 126 THR A C 1
ATOM 1009 O O . THR A 1 126 ? 8.251 8.015 -23.811 1.00 92.94 126 THR A O 1
ATOM 1012 N N . GLY A 1 127 ? 9.533 8.927 -22.201 1.00 93.81 127 GLY A N 1
ATOM 1013 C CA . GLY A 1 127 ? 10.819 8.527 -22.751 1.00 93.81 127 GLY A CA 1
ATOM 1014 C C . GLY A 1 127 ? 11.953 8.647 -21.741 1.00 93.81 127 GLY A C 1
ATOM 1015 O O . GLY A 1 127 ? 11.853 9.413 -20.780 1.00 93.81 127 GLY A O 1
ATOM 1016 N N . VAL A 1 128 ? 13.032 7.901 -21.975 1.00 95.25 128 VAL A N 1
ATOM 1017 C CA . VAL A 1 128 ? 14.269 7.954 -21.182 1.00 95.25 128 VAL A CA 1
ATOM 1018 C C . VAL A 1 128 ? 15.495 8.060 -22.086 1.00 95.25 128 VAL A C 1
ATOM 1020 O O . VAL A 1 128 ? 15.506 7.564 -23.212 1.00 95.25 128 VAL A O 1
ATOM 1023 N N . CYS A 1 129 ? 16.544 8.710 -21.592 1.00 95.31 129 CYS A N 1
ATOM 1024 C CA . CYS A 1 129 ? 17.855 8.718 -22.235 1.00 95.31 129 CYS A CA 1
ATOM 1025 C C . CYS A 1 129 ? 18.578 7.411 -21.896 1.00 95.31 129 CYS A C 1
ATOM 1027 O O . CYS A 1 129 ? 18.740 7.107 -20.716 1.00 95.31 129 CYS A O 1
ATOM 1029 N N . TYR A 1 130 ? 19.016 6.663 -22.906 1.00 94.56 130 TYR A N 1
ATOM 1030 C CA . TYR A 1 130 ? 19.697 5.384 -22.734 1.00 94.56 130 TYR A CA 1
ATOM 1031 C C . TYR A 1 130 ? 21.129 5.460 -23.271 1.00 94.56 130 TYR A C 1
ATOM 1033 O O . TYR A 1 130 ? 21.354 5.812 -24.431 1.00 94.56 130 TYR A O 1
ATOM 1041 N N . SER A 1 131 ? 22.082 5.141 -22.396 1.00 91.06 131 SER A N 1
ATOM 1042 C CA . SER A 1 131 ? 23.503 5.002 -22.702 1.00 91.06 131 SER A CA 1
ATOM 1043 C C . SER A 1 131 ? 23.929 3.609 -22.226 1.00 91.06 131 SER A C 1
ATOM 1045 O O . SER A 1 131 ? 23.897 3.374 -21.019 1.00 91.06 131 SER A O 1
ATOM 1047 N N . PRO A 1 132 ? 24.238 2.672 -23.133 1.00 90.75 132 PRO A N 1
ATOM 1048 C CA . PRO A 1 132 ? 24.254 1.239 -22.835 1.00 90.75 132 PRO A CA 1
ATOM 1049 C C . PRO A 1 132 ? 25.583 0.723 -22.264 1.00 90.75 132 PRO A C 1
ATOM 1051 O O . PRO A 1 132 ? 25.893 -0.449 -22.424 1.00 90.75 132 PRO A O 1
ATOM 1054 N N . PHE A 1 133 ? 26.397 1.593 -21.666 1.00 91.06 133 PHE A N 1
ATOM 1055 C CA . PHE A 1 133 ? 27.743 1.234 -21.217 1.00 91.06 133 PHE A CA 1
ATOM 1056 C C . PHE A 1 133 ? 27.720 0.771 -19.759 1.00 91.06 133 PHE A C 1
ATOM 1058 O O . PHE A 1 133 ? 27.307 1.521 -18.868 1.00 91.06 133 PHE A O 1
ATOM 1065 N N . ARG A 1 134 ? 28.158 -0.465 -19.528 1.00 90.31 134 ARG A N 1
ATOM 1066 C CA . ARG A 1 134 ? 28.374 -1.076 -18.211 1.00 90.31 134 ARG A CA 1
ATOM 1067 C C . ARG A 1 134 ? 29.770 -0.738 -17.676 1.00 90.31 134 ARG A C 1
ATOM 1069 O O . ARG A 1 134 ? 30.561 -0.043 -18.313 1.00 90.31 134 ARG A O 1
ATOM 1076 N N . ASP A 1 135 ? 30.082 -1.217 -16.474 1.00 86.31 135 ASP A N 1
ATOM 1077 C CA . ASP A 1 135 ? 31.382 -0.976 -15.843 1.00 86.31 135 ASP A CA 1
ATOM 1078 C C . ASP A 1 135 ? 32.541 -1.444 -16.742 1.00 86.31 135 ASP A C 1
ATOM 1080 O O . ASP A 1 135 ? 32.624 -2.615 -17.113 1.00 86.31 135 ASP A O 1
ATOM 1084 N N . ASN A 1 136 ? 33.491 -0.538 -16.999 1.00 84.12 136 ASN A N 1
ATOM 1085 C CA . ASN A 1 136 ? 34.656 -0.713 -17.885 1.00 84.12 136 ASN A CA 1
ATOM 1086 C C . ASN A 1 136 ? 34.354 -0.728 -19.395 1.00 84.12 136 ASN A C 1
ATOM 1088 O O . ASN A 1 136 ? 35.258 -1.003 -20.186 1.00 84.12 136 ASN A O 1
ATOM 1092 N N . GLU A 1 137 ? 33.128 -0.408 -19.803 1.00 86.69 137 GLU A N 1
ATOM 1093 C CA . GLU A 1 137 ? 32.798 -0.130 -21.198 1.00 86.69 137 GLU A CA 1
ATOM 1094 C C . GLU A 1 137 ? 32.906 1.364 -21.474 1.00 86.69 137 GLU A C 1
ATOM 1096 O O . GLU A 1 137 ? 32.497 2.200 -20.668 1.00 86.69 137 GLU A O 1
ATOM 1101 N N . ASP A 1 138 ? 33.474 1.701 -22.625 1.00 79.69 138 ASP A N 1
ATOM 1102 C CA . ASP A 1 138 ? 33.708 3.083 -23.006 1.00 79.69 138 ASP A CA 1
ATOM 1103 C C . ASP A 1 138 ? 33.771 3.184 -24.538 1.00 79.69 138 ASP A C 1
ATOM 1105 O O . ASP A 1 138 ? 34.636 2.554 -25.173 1.00 79.69 138 ASP A O 1
ATOM 1109 N N . PRO A 1 139 ? 32.872 3.968 -25.160 1.00 76.75 139 PRO A N 1
ATOM 1110 C CA . PRO A 1 139 ? 32.885 4.166 -26.601 1.00 76.75 139 PRO A CA 1
ATOM 1111 C C . PRO A 1 139 ? 34.171 4.845 -27.093 1.00 76.75 139 PRO A C 1
ATOM 1113 O O . PRO A 1 139 ? 34.592 4.558 -28.215 1.00 76.75 139 PRO A O 1
ATOM 1116 N N . GLU A 1 140 ? 34.832 5.670 -26.273 1.00 75.31 140 GLU A N 1
ATOM 1117 C CA . GLU A 1 140 ? 36.101 6.332 -26.603 1.00 75.31 140 GLU A CA 1
ATOM 1118 C C . GLU A 1 140 ? 37.240 5.312 -26.755 1.00 75.31 140 GLU A C 1
ATOM 1120 O O . GLU A 1 140 ? 38.069 5.421 -27.660 1.00 75.31 140 GLU A O 1
ATOM 1125 N N . PHE A 1 141 ? 37.225 4.249 -25.943 1.00 78.62 141 PHE A N 1
ATOM 1126 C CA . PHE A 1 141 ? 38.155 3.120 -26.059 1.00 78.62 141 PHE A CA 1
ATOM 1127 C C . PHE A 1 141 ? 37.653 2.011 -27.002 1.00 78.62 141 PHE A C 1
ATOM 1129 O O . PHE A 1 141 ? 38.330 1.000 -27.197 1.00 78.62 141 PHE A O 1
ATOM 1136 N N . GLY A 1 142 ? 36.482 2.192 -27.623 1.00 77.56 142 GLY A N 1
ATOM 1137 C CA . GLY A 1 142 ? 35.878 1.239 -28.554 1.00 77.56 142 GLY A CA 1
ATOM 1138 C C . GLY A 1 142 ? 35.357 -0.044 -27.902 1.00 77.56 142 GLY A C 1
ATOM 1139 O O . GLY A 1 142 ? 35.087 -1.008 -28.628 1.00 77.56 142 GLY A O 1
ATOM 1140 N N . ILE A 1 143 ? 35.219 -0.052 -26.573 1.00 84.12 143 ILE A N 1
ATOM 1141 C CA . ILE A 1 143 ? 34.678 -1.158 -25.783 1.00 84.12 143 ILE A CA 1
ATOM 1142 C C . ILE A 1 143 ? 33.172 -0.933 -25.692 1.00 84.12 143 ILE A C 1
ATOM 1144 O O . ILE A 1 143 ? 32.707 -0.062 -24.962 1.00 84.12 143 ILE A O 1
ATOM 1148 N N . LEU A 1 144 ? 32.427 -1.675 -26.507 1.00 86.38 144 LEU A N 1
ATOM 1149 C CA . LEU A 1 144 ? 30.983 -1.529 -26.646 1.00 86.38 144 LEU A CA 1
ATOM 1150 C C . LEU A 1 144 ? 30.247 -2.718 -26.027 1.00 86.38 144 LEU A C 1
ATOM 1152 O O . LEU A 1 144 ? 30.776 -3.832 -26.099 1.00 86.38 144 LEU A O 1
ATOM 1156 N N . PRO A 1 145 ? 29.004 -2.507 -25.564 1.00 91.44 145 PRO A N 1
ATOM 1157 C CA . PRO A 1 145 ? 28.153 -3.579 -25.073 1.00 91.44 145 PRO A CA 1
ATOM 1158 C C . PRO A 1 145 ? 27.879 -4.620 -26.155 1.00 91.44 145 PRO A C 1
ATOM 1160 O O . PRO A 1 145 ? 27.807 -4.337 -27.366 1.00 91.44 145 PRO A O 1
ATOM 1163 N N . THR A 1 146 ? 27.694 -5.856 -25.711 1.00 93.06 146 THR A N 1
ATOM 1164 C CA . THR A 1 146 ? 27.247 -6.946 -26.573 1.00 93.06 146 THR A CA 1
ATOM 1165 C C . THR A 1 146 ? 25.748 -6.842 -26.865 1.00 93.06 146 THR A C 1
ATOM 1167 O O . THR A 1 146 ? 24.981 -6.199 -26.151 1.00 93.06 146 THR A O 1
ATOM 1170 N N . ILE A 1 147 ? 25.293 -7.512 -27.926 1.00 94.31 147 ILE A N 1
ATOM 1171 C CA . ILE A 1 147 ? 23.870 -7.527 -28.301 1.00 94.31 147 ILE A CA 1
ATOM 1172 C C . ILE A 1 147 ? 22.985 -8.129 -27.201 1.00 94.31 147 ILE A C 1
ATOM 1174 O O . ILE A 1 147 ? 21.836 -7.720 -27.051 1.00 94.31 147 ILE A O 1
ATOM 1178 N N . ASP A 1 148 ? 23.491 -9.094 -26.436 1.00 95.00 148 ASP A N 1
ATOM 1179 C CA . ASP A 1 148 ? 22.708 -9.715 -25.368 1.00 95.00 148 ASP A CA 1
ATOM 1180 C C . ASP A 1 148 ? 22.577 -8.792 -24.150 1.00 95.00 148 ASP A C 1
ATOM 1182 O O . ASP A 1 148 ? 21.491 -8.700 -23.583 1.00 95.00 148 ASP A O 1
ATOM 1186 N N . GLU A 1 149 ? 23.603 -8.003 -23.836 1.00 94.75 149 GLU A N 1
ATOM 1187 C CA . GLU A 1 149 ? 23.525 -6.967 -22.796 1.00 94.75 149 GLU A CA 1
ATOM 1188 C C . GLU A 1 149 ? 22.536 -5.861 -23.172 1.00 94.75 149 GLU A C 1
ATOM 1190 O O . GLU A 1 149 ? 21.708 -5.467 -22.352 1.00 94.75 149 GLU A O 1
ATOM 1195 N N . LEU A 1 150 ? 22.529 -5.443 -24.445 1.00 95.12 150 LEU A N 1
ATOM 1196 C CA . LEU A 1 150 ? 21.515 -4.518 -24.960 1.00 95.12 150 LEU A CA 1
ATOM 1197 C C . LEU A 1 150 ? 20.097 -5.081 -24.784 1.00 95.12 150 LEU A C 1
ATOM 1199 O O . LEU A 1 150 ? 19.188 -4.356 -24.385 1.00 95.12 150 LEU A O 1
ATOM 1203 N N . LYS A 1 151 ? 19.878 -6.374 -25.055 1.00 95.44 151 LYS A N 1
ATOM 1204 C CA . LYS A 1 151 ? 18.562 -7.008 -24.853 1.00 95.44 151 LYS A CA 1
ATOM 1205 C C . LYS A 1 151 ? 18.155 -7.034 -23.383 1.00 95.44 151 LYS A C 1
ATOM 1207 O O . LYS A 1 151 ? 16.988 -6.775 -23.087 1.00 95.44 151 LYS A O 1
ATOM 1212 N N . GLU A 1 152 ? 19.080 -7.366 -22.483 1.00 95.38 152 GLU A N 1
ATOM 1213 C CA . GLU A 1 152 ? 18.831 -7.385 -21.037 1.00 95.38 152 GLU A CA 1
ATOM 1214 C C . GLU A 1 152 ? 18.363 -6.013 -20.546 1.00 95.38 152 GLU A C 1
ATOM 1216 O O . GLU A 1 152 ? 17.306 -5.897 -19.921 1.00 95.38 152 GLU A O 1
ATOM 1221 N N . ASP A 1 153 ? 19.103 -4.966 -20.901 1.00 95.06 153 ASP A N 1
ATOM 1222 C CA . ASP A 1 153 ? 18.797 -3.595 -20.512 1.00 95.06 153 ASP A CA 1
ATOM 1223 C C . ASP A 1 153 ? 17.446 -3.138 -21.082 1.00 95.06 153 ASP A C 1
ATOM 1225 O O . ASP A 1 153 ? 16.592 -2.617 -20.358 1.00 95.06 153 ASP A O 1
ATOM 1229 N N . LEU A 1 154 ? 17.207 -3.371 -22.378 1.00 95.38 154 LEU A N 1
ATOM 1230 C CA . LEU A 1 154 ? 15.965 -2.982 -23.048 1.00 95.38 154 LEU A CA 1
ATOM 1231 C C . LEU A 1 154 ? 14.742 -3.705 -22.465 1.00 95.38 154 LEU A C 1
ATOM 1233 O O . LEU A 1 154 ? 13.665 -3.108 -22.356 1.00 95.38 154 LEU A O 1
ATOM 1237 N N . PHE A 1 155 ? 14.895 -4.957 -22.024 1.00 93.06 155 PHE A N 1
ATOM 1238 C CA . PHE A 1 155 ? 13.829 -5.694 -21.347 1.00 93.06 155 PHE A CA 1
ATOM 1239 C C . PHE A 1 155 ? 13.450 -5.060 -19.999 1.00 93.06 155 PHE A C 1
ATOM 1241 O O . PHE A 1 155 ? 12.265 -4.988 -19.659 1.00 93.06 155 PHE A O 1
ATOM 1248 N N . LEU A 1 156 ? 14.429 -4.540 -19.253 1.00 92.19 156 LEU A N 1
ATOM 1249 C CA . LEU A 1 156 ? 14.179 -3.781 -18.024 1.00 92.19 156 LEU A CA 1
ATOM 1250 C C . LEU A 1 156 ? 13.512 -2.436 -18.337 1.00 92.19 156 LEU A C 1
ATOM 1252 O O . LEU A 1 156 ? 12.485 -2.096 -17.742 1.00 92.19 156 LEU A O 1
ATOM 1256 N N . ILE A 1 157 ? 14.043 -1.698 -19.316 1.00 93.94 157 ILE A N 1
ATOM 1257 C CA . ILE A 1 157 ? 13.544 -0.372 -19.702 1.00 93.94 157 ILE A CA 1
ATOM 1258 C C . ILE A 1 157 ? 12.106 -0.442 -20.221 1.00 93.94 157 ILE A C 1
ATOM 1260 O O . ILE A 1 157 ? 11.307 0.441 -19.906 1.00 93.94 157 ILE A O 1
ATOM 1264 N N . LYS A 1 158 ? 11.720 -1.509 -20.932 1.00 90.69 158 LYS A N 1
ATOM 1265 C CA . LYS A 1 158 ? 10.339 -1.731 -21.391 1.00 90.69 158 LYS A CA 1
ATOM 1266 C C . LYS A 1 158 ? 9.316 -1.685 -20.258 1.00 90.69 158 LYS A C 1
ATOM 1268 O O . LYS A 1 158 ? 8.171 -1.291 -20.490 1.00 90.69 158 LYS A O 1
ATOM 1273 N N . ASN A 1 159 ? 9.691 -2.070 -19.040 1.00 88.06 159 ASN A N 1
ATOM 1274 C CA . ASN A 1 159 ? 8.795 -2.004 -17.885 1.00 88.06 159 ASN A CA 1
ATOM 1275 C C . ASN A 1 159 ? 8.700 -0.591 -17.285 1.00 88.06 159 ASN A C 1
ATOM 1277 O O . ASN A 1 159 ? 7.730 -0.296 -16.593 1.00 88.06 159 ASN A O 1
ATOM 1281 N N . LEU A 1 160 ? 9.654 0.288 -17.601 1.00 89.75 160 LEU A N 1
ATOM 1282 C CA . LEU A 1 160 ? 9.797 1.630 -17.032 1.00 89.75 160 LEU A CA 1
ATOM 1283 C C . LEU A 1 160 ? 9.353 2.751 -17.988 1.00 89.75 160 LEU A C 1
ATOM 1285 O O . LEU A 1 160 ? 8.813 3.757 -17.532 1.00 89.75 160 LEU A O 1
ATOM 1289 N N . SER A 1 161 ? 9.568 2.602 -19.298 1.00 93.25 161 SER A N 1
ATOM 1290 C CA . SER A 1 161 ? 9.390 3.663 -20.301 1.00 93.25 161 SER A CA 1
ATOM 1291 C C . SER A 1 161 ? 8.648 3.183 -21.552 1.00 93.25 161 SER A C 1
ATOM 1293 O O . SER A 1 161 ? 8.658 1.998 -21.885 1.00 93.25 161 SER A O 1
ATOM 1295 N N . LYS A 1 162 ? 7.990 4.116 -22.250 1.00 93.81 162 LYS A N 1
ATOM 1296 C CA . LYS A 1 162 ? 7.357 3.900 -23.566 1.00 93.81 162 LYS A CA 1
ATOM 1297 C C . LYS A 1 162 ? 8.330 4.107 -24.724 1.00 93.81 162 LYS A C 1
ATOM 1299 O O . LYS A 1 162 ? 8.109 3.560 -25.798 1.00 93.81 162 LYS A O 1
ATOM 1304 N N . SER A 1 163 ? 9.388 4.885 -24.498 1.00 96.12 163 SER A N 1
ATOM 1305 C CA . SER A 1 163 ? 10.395 5.174 -25.512 1.00 96.12 163 SER A CA 1
ATOM 1306 C C . SER A 1 163 ? 11.798 5.341 -24.939 1.00 96.12 163 SER A C 1
ATOM 1308 O O . SER A 1 163 ? 11.979 5.599 -23.741 1.00 96.12 163 SER A O 1
ATOM 1310 N N . ILE A 1 164 ? 12.798 5.221 -25.806 1.00 97.06 164 ILE A N 1
ATOM 1311 C CA . ILE A 1 164 ? 14.187 5.546 -25.499 1.00 97.06 164 ILE A CA 1
ATOM 1312 C C . ILE A 1 164 ? 14.769 6.528 -26.508 1.00 97.06 164 ILE A C 1
ATOM 1314 O O . ILE A 1 164 ? 14.378 6.558 -27.675 1.00 97.06 164 ILE A O 1
ATOM 1318 N N . ARG A 1 165 ? 15.766 7.289 -26.065 1.00 96.38 165 ARG A N 1
ATOM 1319 C CA . ARG A 1 165 ? 16.661 8.061 -26.924 1.00 96.38 165 ARG A CA 1
ATOM 1320 C C . ARG A 1 165 ? 18.097 7.591 -26.726 1.00 96.38 165 ARG A C 1
ATOM 1322 O O . ARG A 1 165 ? 18.558 7.555 -25.587 1.00 96.38 165 ARG A O 1
ATOM 1329 N N . THR A 1 166 ? 18.796 7.304 -27.820 1.00 94.19 166 THR A N 1
ATOM 1330 C CA . THR A 1 166 ? 20.234 6.987 -27.824 1.00 94.19 166 THR A CA 1
ATOM 1331 C C . THR A 1 166 ? 21.041 8.149 -28.407 1.00 94.19 166 THR A C 1
ATOM 1333 O O . THR A 1 166 ? 20.478 9.064 -29.012 1.00 94.19 166 THR A O 1
ATOM 1336 N N . TYR A 1 167 ? 22.359 8.141 -28.198 1.00 89.06 167 TYR A N 1
ATOM 1337 C CA . TYR A 1 167 ? 23.260 9.236 -28.597 1.00 89.06 167 TYR A CA 1
ATOM 1338 C C . TYR A 1 167 ? 24.351 8.826 -29.587 1.00 89.06 167 TYR A C 1
ATOM 1340 O O . TYR A 1 167 ? 25.150 9.671 -29.977 1.00 89.06 167 TYR A O 1
ATOM 1348 N N . GLY A 1 168 ? 24.368 7.557 -29.987 1.00 83.25 168 GLY A N 1
ATOM 1349 C CA . GLY A 1 168 ? 25.300 7.030 -30.969 1.00 83.25 168 GLY A CA 1
ATOM 1350 C C . GLY A 1 168 ? 24.691 5.858 -31.722 1.00 83.25 168 GLY A C 1
ATOM 1351 O O . GLY A 1 168 ? 23.763 5.202 -31.229 1.00 83.25 168 GLY A O 1
ATOM 1352 N N . ILE A 1 169 ? 25.204 5.623 -32.925 1.00 84.69 169 ILE A N 1
ATOM 1353 C CA . ILE A 1 169 ? 24.724 4.580 -33.846 1.00 84.69 169 ILE A CA 1
ATOM 1354 C C . ILE A 1 169 ? 25.862 3.727 -34.418 1.00 84.69 169 ILE A C 1
ATOM 1356 O O . ILE A 1 169 ? 25.645 2.903 -35.303 1.00 84.69 169 ILE A O 1
ATOM 1360 N N . SER A 1 170 ? 27.079 3.879 -33.901 1.00 82.19 170 SER A N 1
ATOM 1361 C CA . SER A 1 170 ? 28.233 3.091 -34.331 1.00 82.19 170 SER A CA 1
ATOM 1362 C C . SER A 1 170 ? 28.155 1.616 -33.913 1.00 82.19 170 SER A C 1
ATOM 1364 O O . SER A 1 170 ? 27.795 1.277 -32.784 1.00 82.19 170 SER A O 1
ATOM 1366 N N . LYS A 1 171 ? 28.609 0.719 -34.803 1.00 85.50 171 LYS A N 1
ATOM 1367 C CA . LYS A 1 171 ? 28.812 -0.723 -34.535 1.00 85.50 171 LYS A CA 1
ATOM 1368 C C . LYS A 1 171 ? 27.562 -1.372 -33.904 1.00 85.50 171 LYS A C 1
ATOM 1370 O O . LYS A 1 171 ? 26.484 -1.272 -34.479 1.00 85.50 171 LYS A O 1
ATOM 1375 N N . ASN A 1 172 ? 27.680 -2.015 -32.736 1.00 86.75 172 ASN A N 1
ATOM 1376 C CA . ASN A 1 172 ? 26.578 -2.722 -32.069 1.00 86.75 172 ASN A CA 1
ATOM 1377 C C . ASN A 1 172 ? 25.412 -1.802 -31.675 1.00 86.75 172 ASN A C 1
ATOM 1379 O O . ASN A 1 172 ? 24.282 -2.270 -31.568 1.00 86.75 172 ASN A O 1
ATOM 1383 N N . LEU A 1 173 ? 25.651 -0.496 -31.501 1.00 88.75 173 LEU A N 1
ATOM 1384 C CA . LEU A 1 173 ? 24.596 0.464 -31.164 1.00 88.75 173 LEU A CA 1
ATOM 1385 C C . LEU A 1 173 ? 23.583 0.635 -32.307 1.00 88.75 173 LEU A C 1
ATOM 1387 O O . LEU A 1 173 ? 22.426 0.966 -32.053 1.00 88.75 173 LEU A O 1
ATOM 1391 N N . SER A 1 174 ? 23.989 0.346 -33.551 1.00 90.75 174 SER A N 1
ATOM 1392 C CA . SER A 1 174 ? 23.094 0.357 -34.718 1.00 90.75 174 SER A CA 1
ATOM 1393 C C . SER A 1 174 ? 21.980 -0.694 -34.650 1.00 90.75 174 SER A C 1
ATOM 1395 O O . SER A 1 174 ? 20.968 -0.540 -35.328 1.00 90.75 174 SER A O 1
ATOM 1397 N N . GLU A 1 175 ? 22.115 -1.722 -33.803 1.00 94.50 175 GLU A N 1
ATOM 1398 C CA . GLU A 1 175 ? 21.082 -2.748 -33.618 1.00 94.50 175 GLU A CA 1
ATOM 1399 C C . GLU A 1 175 ? 19.975 -2.305 -32.646 1.00 94.50 175 GLU A C 1
ATOM 1401 O O . GLU A 1 175 ? 18.896 -2.897 -32.645 1.00 94.50 175 GLU A O 1
ATOM 1406 N N . ILE A 1 176 ? 20.191 -1.254 -31.842 1.00 95.00 176 ILE A N 1
ATOM 1407 C CA . ILE A 1 176 ? 19.226 -0.810 -30.820 1.00 95.00 176 ILE A CA 1
ATOM 1408 C C . ILE A 1 176 ? 17.831 -0.526 -31.408 1.00 95.00 176 ILE A C 1
ATOM 1410 O O . ILE A 1 176 ? 16.862 -1.022 -30.835 1.00 95.00 176 ILE A O 1
ATOM 1414 N N . PRO A 1 177 ? 17.669 0.189 -32.543 1.00 95.19 177 PRO A N 1
ATOM 1415 C CA . PRO A 1 177 ? 16.347 0.416 -33.129 1.00 95.19 177 PRO A CA 1
ATOM 1416 C C . PRO A 1 177 ? 15.587 -0.878 -33.443 1.00 95.19 177 PRO A C 1
ATOM 1418 O O . PRO A 1 177 ? 14.399 -0.974 -33.146 1.00 95.19 177 PRO A O 1
ATOM 1421 N N . ARG A 1 178 ? 16.279 -1.893 -33.975 1.00 96.25 178 ARG A N 1
ATOM 1422 C CA . ARG A 1 178 ? 15.692 -3.205 -34.269 1.00 96.25 178 ARG A CA 1
ATOM 1423 C C . ARG A 1 178 ? 15.316 -3.952 -32.987 1.00 96.25 178 ARG A C 1
ATOM 1425 O O . ARG A 1 178 ? 14.218 -4.486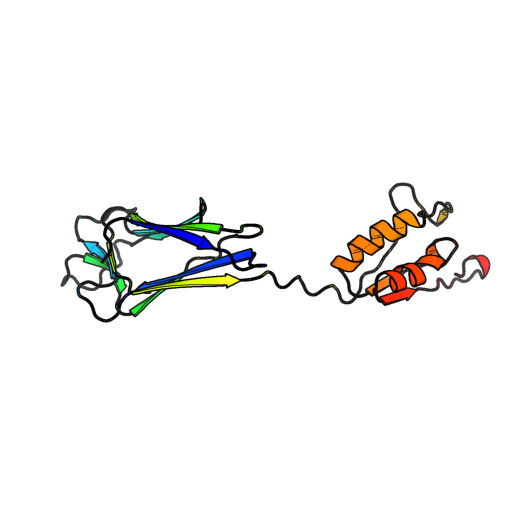 -32.894 1.00 96.25 178 ARG A O 1
ATOM 1432 N N . LEU A 1 179 ? 16.196 -3.963 -31.983 1.00 96.50 179 LEU A N 1
ATOM 1433 C CA . LEU A 1 179 ? 15.910 -4.594 -30.687 1.00 96.50 179 LEU A CA 1
ATOM 1434 C C . LEU A 1 179 ? 14.710 -3.937 -29.985 1.00 96.50 179 LEU A C 1
ATOM 1436 O O . LEU A 1 179 ? 13.918 -4.619 -29.337 1.00 96.50 179 LEU A O 1
ATOM 1440 N N . CYS A 1 180 ? 14.561 -2.620 -30.126 1.00 96.44 180 CYS A N 1
ATOM 1441 C CA . CYS A 1 180 ? 13.413 -1.874 -29.623 1.00 96.44 180 CYS A CA 1
ATOM 1442 C C . CYS A 1 180 ? 12.108 -2.262 -30.333 1.00 96.44 180 CYS A C 1
ATOM 1444 O O . CYS A 1 180 ? 11.087 -2.461 -29.670 1.00 96.44 180 CYS A O 1
ATOM 1446 N N . GLU A 1 181 ? 12.149 -2.421 -31.659 1.00 95.75 181 GLU A N 1
ATOM 1447 C CA . GLU A 1 181 ? 11.014 -2.896 -32.456 1.00 95.75 181 GLU A CA 1
ATOM 1448 C C . GLU A 1 181 ? 10.576 -4.303 -32.019 1.00 95.75 181 GLU A C 1
ATOM 1450 O O . GLU A 1 181 ? 9.393 -4.513 -31.741 1.00 95.75 181 GLU A O 1
ATOM 1455 N N . ASP A 1 182 ? 11.530 -5.223 -31.824 1.00 95.62 182 ASP A N 1
ATOM 1456 C CA . ASP A 1 182 ? 11.274 -6.604 -31.383 1.00 95.62 182 ASP A CA 1
ATOM 1457 C C . ASP A 1 182 ? 10.517 -6.675 -30.041 1.00 95.62 182 ASP A C 1
ATOM 1459 O O . ASP A 1 182 ? 9.761 -7.617 -29.784 1.00 95.62 182 ASP A O 1
ATOM 1463 N N . ILE A 1 183 ? 10.693 -5.676 -29.168 1.00 94.25 183 ILE A N 1
ATOM 1464 C CA . ILE A 1 183 ? 10.054 -5.635 -27.848 1.00 94.25 183 ILE A CA 1
ATOM 1465 C C . ILE A 1 183 ? 8.918 -4.609 -27.737 1.00 94.25 183 ILE A C 1
ATOM 1467 O O . ILE A 1 183 ? 8.271 -4.559 -26.684 1.00 94.25 183 ILE A O 1
ATOM 1471 N N . GLY A 1 184 ? 8.632 -3.836 -28.785 1.00 93.50 184 GLY A N 1
ATOM 1472 C CA . GLY A 1 184 ? 7.552 -2.848 -28.822 1.00 93.50 184 GLY A CA 1
ATOM 1473 C C . GLY A 1 184 ? 7.795 -1.611 -27.950 1.00 93.50 184 GLY A C 1
ATOM 1474 O O . GLY A 1 184 ? 6.895 -1.203 -27.212 1.00 93.50 184 GLY A O 1
ATOM 1475 N N . ILE A 1 185 ? 9.004 -1.046 -27.995 1.00 95.25 185 ILE A N 1
ATOM 1476 C CA . ILE A 1 185 ? 9.344 0.255 -27.395 1.00 95.25 185 ILE A CA 1
ATOM 1477 C C . ILE A 1 185 ? 9.768 1.234 -28.501 1.00 95.25 185 ILE A C 1
ATOM 1479 O O . ILE A 1 185 ? 10.493 0.851 -29.416 1.00 95.25 185 ILE A O 1
ATOM 1483 N N . ASP A 1 186 ? 9.332 2.494 -28.433 1.00 96.88 186 ASP A N 1
ATOM 1484 C CA . ASP A 1 186 ? 9.719 3.494 -29.437 1.00 96.88 186 ASP A CA 1
ATOM 1485 C C . ASP A 1 186 ? 11.200 3.874 -29.275 1.00 96.88 186 ASP A C 1
ATOM 1487 O O . ASP A 1 186 ? 11.690 4.067 -28.158 1.00 96.88 186 ASP A O 1
ATOM 1491 N N . CYS A 1 187 ? 11.923 4.027 -30.385 1.00 96.06 187 CYS A N 1
ATOM 1492 C CA . CYS A 1 187 ? 13.344 4.367 -30.375 1.00 96.06 187 CYS A CA 1
ATOM 1493 C C . CYS A 1 187 ? 13.620 5.652 -31.160 1.00 96.06 187 CYS A C 1
ATOM 1495 O O . CYS A 1 187 ? 13.273 5.766 -32.335 1.00 96.06 187 CYS A O 1
ATOM 1497 N N . TYR A 1 188 ? 14.314 6.593 -30.523 1.00 95.81 188 TYR A N 1
ATOM 1498 C CA . TYR A 1 188 ? 14.768 7.850 -31.114 1.00 95.81 188 TYR A CA 1
ATOM 1499 C C . TYR A 1 188 ? 16.304 7.858 -31.203 1.00 95.81 188 TYR A C 1
ATOM 1501 O O . TYR A 1 188 ? 16.964 8.313 -30.262 1.00 95.81 188 TYR A O 1
ATOM 1509 N N . PRO A 1 189 ? 16.897 7.337 -32.292 1.00 92.12 189 PRO A N 1
ATOM 1510 C CA . PRO A 1 189 ? 18.345 7.346 -32.461 1.00 92.12 189 PRO A CA 1
ATOM 1511 C C . PRO A 1 189 ? 18.867 8.774 -32.664 1.00 92.12 189 PRO A C 1
ATOM 1513 O O . PRO A 1 189 ? 18.353 9.530 -33.491 1.00 92.12 189 PRO A O 1
ATOM 1516 N N . GLY A 1 190 ? 19.879 9.155 -31.889 1.00 90.19 190 GLY A N 1
ATOM 1517 C CA . GLY A 1 190 ? 20.601 10.414 -32.043 1.00 90.19 190 GLY A CA 1
ATOM 1518 C C . GLY A 1 190 ? 21.816 10.252 -32.952 1.00 90.19 190 GLY A C 1
ATOM 1519 O O . GLY A 1 190 ? 22.579 9.307 -32.782 1.00 90.19 190 GLY A O 1
ATOM 1520 N N . ALA A 1 191 ? 21.996 11.193 -33.878 1.00 85.81 191 ALA A N 1
ATOM 1521 C CA . ALA A 1 191 ? 23.209 11.326 -34.682 1.00 85.81 191 ALA A CA 1
ATOM 1522 C C . ALA A 1 191 ? 24.188 12.285 -33.994 1.00 85.81 191 ALA A C 1
ATOM 1524 O O . ALA A 1 191 ? 23.778 13.357 -33.523 1.00 85.81 191 ALA A O 1
ATOM 1525 N N . TRP A 1 192 ? 25.469 11.924 -33.955 1.00 85.00 192 TRP A N 1
ATOM 1526 C CA . TRP A 1 192 ? 26.515 12.784 -33.408 1.00 85.00 192 TRP A CA 1
ATOM 1527 C C . TRP A 1 192 ? 27.168 13.568 -34.546 1.00 85.00 192 TRP A C 1
ATOM 1529 O O . TRP A 1 192 ? 27.702 12.989 -35.486 1.00 85.00 192 TRP A O 1
ATOM 1539 N N . ILE A 1 193 ? 27.116 14.903 -34.486 1.00 87.62 193 ILE A N 1
ATOM 1540 C CA . ILE A 1 193 ? 27.631 15.777 -35.550 1.00 87.62 193 ILE A CA 1
ATOM 1541 C C . ILE A 1 193 ? 28.737 16.669 -34.985 1.00 87.62 193 ILE A C 1
ATOM 1543 O O . ILE A 1 193 ? 28.514 17.482 -34.087 1.00 87.62 193 ILE A O 1
ATOM 1547 N N . SER A 1 194 ? 29.928 16.529 -35.557 1.00 87.62 194 SER A N 1
ATOM 1548 C CA . SER A 1 194 ? 31.184 17.152 -35.149 1.00 87.62 194 SER A CA 1
ATOM 1549 C C . SER A 1 194 ? 31.748 18.065 -36.250 1.00 87.62 194 SER A C 1
ATOM 1551 O O . SER A 1 194 ? 31.259 18.122 -37.382 1.00 87.62 194 SER A O 1
ATOM 1553 N N . ARG A 1 195 ? 32.814 18.807 -35.916 1.00 92.00 195 ARG A N 1
ATOM 1554 C CA . ARG A 1 195 ? 33.638 19.522 -36.904 1.00 92.00 195 ARG A CA 1
ATOM 1555 C C . ARG A 1 195 ? 34.497 18.566 -37.734 1.00 92.00 195 ARG A C 1
ATOM 1557 O O . ARG A 1 195 ? 34.765 18.880 -38.893 1.00 92.00 195 ARG A O 1
ATOM 1564 N N . CYS A 1 196 ? 34.940 17.435 -37.173 1.00 87.19 196 CYS A N 1
ATOM 1565 C CA . CYS A 1 196 ? 35.593 16.393 -37.963 1.00 87.19 196 CYS A CA 1
ATOM 1566 C C . CYS A 1 196 ? 34.541 15.441 -38.516 1.00 87.19 196 CYS A C 1
ATOM 1568 O O . CYS A 1 196 ? 33.803 14.823 -37.758 1.00 87.19 196 CYS A O 1
ATOM 1570 N N . LYS A 1 197 ? 34.552 15.226 -39.836 1.00 86.75 197 LYS A N 1
ATOM 1571 C CA . LYS A 1 197 ? 33.739 14.179 -40.476 1.00 86.75 197 LYS A CA 1
ATOM 1572 C C . LYS A 1 197 ? 34.027 12.783 -39.904 1.00 86.75 197 LYS A C 1
ATOM 1574 O O . LYS A 1 197 ? 33.165 11.920 -39.967 1.00 86.75 197 LYS A O 1
ATOM 1579 N N . CYS A 1 198 ? 35.238 12.573 -39.392 1.00 84.12 198 CYS A N 1
ATOM 1580 C CA . CYS A 1 198 ? 35.675 11.321 -38.794 1.00 84.12 198 CYS A CA 1
ATOM 1581 C C . CYS A 1 198 ? 34.971 10.9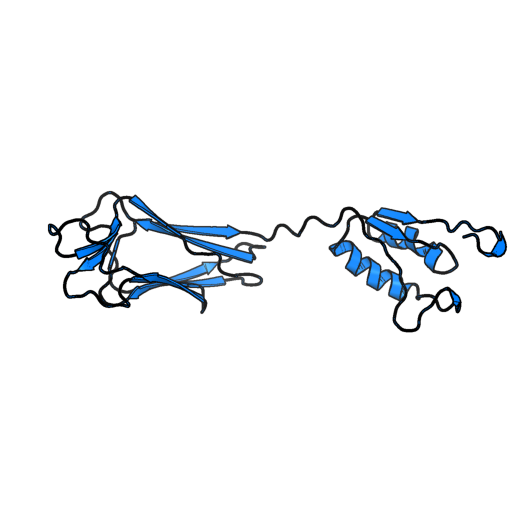79 -37.473 1.00 84.12 198 CYS A C 1
ATOM 1583 O O . CYS A 1 198 ? 34.889 9.801 -37.149 1.00 84.12 198 CYS A O 1
ATOM 1585 N N . ASP A 1 199 ? 34.438 11.979 -36.766 1.00 80.38 199 ASP A N 1
ATOM 1586 C CA . ASP A 1 199 ? 33.723 11.781 -35.499 1.00 80.38 199 ASP A CA 1
ATOM 1587 C C . ASP A 1 199 ? 32.201 11.749 -35.699 1.00 80.38 199 ASP A C 1
ATOM 1589 O O . ASP A 1 199 ? 31.458 11.686 -34.724 1.00 80.38 199 ASP A O 1
ATOM 1593 N N . ASN A 1 200 ? 31.721 11.906 -36.939 1.00 84.25 200 ASN A N 1
ATOM 1594 C CA . ASN A 1 200 ? 30.290 11.913 -37.203 1.00 84.25 200 ASN A CA 1
ATOM 1595 C C . ASN A 1 200 ? 29.745 10.487 -37.153 1.00 84.25 200 ASN A C 1
ATOM 1597 O O . ASN A 1 200 ? 30.294 9.597 -37.807 1.00 84.25 200 ASN A O 1
ATOM 1601 N N . GLU A 1 201 ? 28.624 10.330 -36.455 1.00 80.00 201 GLU A N 1
ATOM 1602 C CA . GLU A 1 201 ? 27.823 9.104 -36.417 1.00 80.00 201 GLU A CA 1
ATOM 1603 C C . GLU A 1 201 ? 26.465 9.330 -37.072 1.00 80.00 201 GLU A C 1
ATOM 1605 O O . GLU A 1 201 ? 25.747 10.270 -36.649 1.00 80.00 201 GLU A O 1
#

Sequence (201 aa):
MIYGWMKTNVKIPQGADKLKVTVHVCSNGWGEGLAVDYGLWTDNSGIQIIVDDAVWYNKINESTIKSEHHHSYYKHDYGESFSTNLFNVSGKDNVTLTIRMTDGARLDFCNVTLTFFTHTPTEKYTGVCYSPFRDNEDPEFGILPTIDELKEDLFLIKNLSKSIRTYGISKNLSEIPRLCEDIGIDCYPGAWISRCKCDNE

pLDDT: mean 88.33, std 10.59, range [52.56, 98.44]